Protein 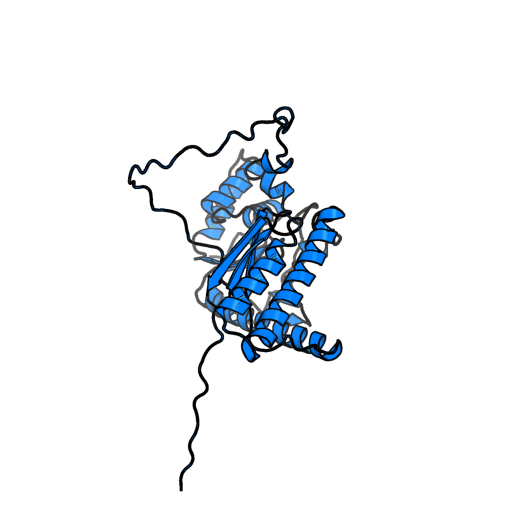AF-A0A933TBS1-F1 (afdb_monomer_lite)

Secondary structure (DSSP, 8-state):
--------------SS--SS----------------PPP----S--S-------GGGS--HHHHHHHH-S--S-------PPPPSSSB-SSEEEETTEEEPSSB-EEEETTEEEETTEEEETTHHHHHS----GGG--HHHHHHHHHHHHHHHHHHHHHHHHTTTS-HHHHHHHHHHHHHH-TTTEEEEEEEETTEEEEEETTT--EEEEE--SSPP----HHHHHHHHHHHHHHHHHHHHHHHHHHHHTTEEEEE-TTS-EEEEEEGGGHHHHHHHHHH-TT--HHHHHHHHHHHTSTT-HHHHHHHHHH--HHHH----

pLDDT: mean 75.57, std 22.18, range [24.84, 97.12]

Radius of gyration: 25.37 Å; chains: 1; bounding box: 80×61×67 Å

Structure (mmCIF, N/CA/C/O backbone):
data_AF-A0A933TBS1-F1
#
_entry.id   AF-A0A933TBS1-F1
#
loop_
_atom_site.group_PDB
_atom_site.id
_atom_site.type_symbol
_atom_site.label_atom_id
_atom_site.label_alt_id
_atom_site.label_comp_id
_atom_site.label_asym_id
_atom_site.label_entity_id
_atom_site.label_seq_id
_atom_site.pdbx_PDB_ins_code
_atom_site.Cartn_x
_atom_site.Cartn_y
_atom_site.Cartn_z
_atom_site.occupancy
_atom_site.B_iso_or_equiv
_atom_site.auth_seq_id
_atom_site.auth_comp_id
_atom_site.auth_asym_id
_atom_site.auth_atom_id
_atom_site.pdbx_PDB_model_num
ATOM 1 N N . MET A 1 1 ? -56.391 -2.970 6.469 1.00 37.19 1 MET A N 1
ATOM 2 C CA . MET A 1 1 ? -55.239 -3.811 6.862 1.00 37.19 1 MET A CA 1
ATOM 3 C C . MET A 1 1 ? -53.979 -2.973 6.705 1.00 37.19 1 MET A C 1
ATOM 5 O O . MET A 1 1 ? -53.707 -2.524 5.603 1.00 37.19 1 MET A O 1
ATOM 9 N N . LYS A 1 2 ? -53.304 -2.641 7.811 1.00 30.23 2 LYS A N 1
ATOM 10 C CA . LYS A 1 2 ? -52.095 -1.802 7.843 1.00 30.23 2 LYS A CA 1
ATOM 11 C C . LYS A 1 2 ? -50.875 -2.716 7.947 1.00 30.23 2 LYS A C 1
ATOM 13 O O . LYS A 1 2 ? -50.805 -3.475 8.906 1.00 30.23 2 LYS A O 1
ATOM 18 N N . ILE A 1 3 ? -49.911 -2.585 7.041 1.00 28.86 3 ILE A N 1
ATOM 19 C CA . ILE A 1 3 ? -48.530 -3.012 7.290 1.00 28.86 3 ILE A CA 1
ATOM 20 C C . ILE A 1 3 ? -47.638 -1.803 7.014 1.00 28.86 3 ILE A C 1
ATOM 22 O O . ILE A 1 3 ? -47.551 -1.310 5.893 1.00 28.86 3 ILE A O 1
ATOM 26 N N . LYS A 1 4 ? -47.050 -1.295 8.099 1.00 29.69 4 LYS A N 1
ATOM 27 C CA . LYS A 1 4 ? -45.944 -0.341 8.110 1.00 29.69 4 LYS A CA 1
ATOM 28 C C . LYS A 1 4 ? -44.677 -1.123 7.762 1.00 29.69 4 LYS A C 1
ATOM 30 O O . LYS A 1 4 ? -44.394 -2.100 8.448 1.00 29.69 4 LYS A O 1
ATOM 35 N N . ILE A 1 5 ? -43.909 -0.680 6.772 1.00 30.80 5 ILE A N 1
ATOM 36 C CA . ILE A 1 5 ? -42.496 -1.056 6.658 1.00 30.80 5 ILE A CA 1
ATOM 37 C C . ILE A 1 5 ? -41.696 0.184 7.030 1.00 30.80 5 ILE A C 1
ATOM 39 O O . ILE A 1 5 ? -41.814 1.241 6.411 1.00 30.80 5 ILE A O 1
ATOM 43 N N . LEU A 1 6 ? -41.003 0.045 8.154 1.00 27.52 6 LEU A N 1
ATOM 44 C CA . LEU A 1 6 ? -40.164 1.043 8.787 1.00 27.52 6 LEU A CA 1
ATOM 45 C C . LEU A 1 6 ? -38.859 1.219 8.001 1.00 27.52 6 LEU A C 1
ATOM 47 O O . LEU A 1 6 ? -38.310 0.261 7.463 1.00 27.52 6 LEU A O 1
ATOM 51 N N . HIS A 1 7 ? -38.382 2.460 8.026 1.00 28.72 7 HIS A N 1
ATOM 52 C CA . HIS A 1 7 ? -37.016 2.904 7.771 1.00 28.72 7 HIS A CA 1
ATOM 53 C C . HIS A 1 7 ? -35.930 1.957 8.305 1.00 28.72 7 HIS A C 1
ATOM 55 O O . HIS A 1 7 ? -35.979 1.582 9.475 1.00 28.72 7 HIS A O 1
ATOM 61 N N . VAL A 1 8 ? -34.891 1.726 7.493 1.00 26.56 8 VAL A N 1
ATOM 62 C CA . VAL A 1 8 ? -33.504 1.564 7.958 1.00 26.56 8 VAL A CA 1
ATOM 63 C C . VAL A 1 8 ? -32.587 2.312 6.979 1.00 26.56 8 VAL A C 1
ATOM 65 O O . VAL A 1 8 ? -32.379 1.882 5.847 1.00 26.56 8 VAL A O 1
ATOM 68 N N . GLU A 1 9 ? -32.103 3.471 7.424 1.00 28.58 9 GLU A N 1
ATOM 69 C CA . GLU A 1 9 ? -31.010 4.272 6.850 1.00 28.58 9 GLU A CA 1
ATOM 70 C C . GLU A 1 9 ? -29.720 3.420 6.865 1.00 28.58 9 GLU A C 1
ATOM 72 O O . GLU A 1 9 ? -29.427 2.759 7.855 1.00 28.58 9 GLU A O 1
ATOM 77 N N . LEU A 1 10 ? -28.993 3.193 5.768 1.00 28.89 10 LEU A N 1
ATOM 78 C CA . LEU A 1 10 ? -28.115 4.098 5.012 1.00 28.89 10 LEU A CA 1
ATOM 79 C C . LEU A 1 10 ? -27.087 4.894 5.843 1.00 28.89 10 LEU A C 1
ATOM 81 O O . LEU A 1 10 ? -26.984 6.100 5.674 1.00 28.89 10 LEU A O 1
ATOM 85 N N . ILE A 1 11 ? -26.268 4.232 6.670 1.00 30.62 11 ILE A N 1
ATOM 86 C CA . ILE A 1 11 ? -24.966 4.774 7.114 1.00 30.62 11 ILE A CA 1
ATOM 87 C C . ILE A 1 11 ? -23.959 3.626 7.268 1.00 30.62 11 ILE A C 1
ATOM 89 O O . ILE A 1 11 ? -23.932 2.983 8.307 1.00 30.62 11 ILE A O 1
ATOM 93 N N . LEU A 1 12 ? -23.121 3.375 6.255 1.00 27.42 12 LEU A N 1
ATOM 94 C CA . LEU A 1 12 ? -21.774 2.796 6.428 1.00 27.42 12 LEU A CA 1
ATOM 95 C C . LEU A 1 12 ? -20.985 2.887 5.109 1.00 27.42 12 LEU A C 1
ATOM 97 O O . LEU A 1 12 ? -20.684 1.903 4.445 1.00 27.42 12 LEU A O 1
ATOM 101 N N . VAL A 1 13 ? -20.678 4.116 4.707 1.00 27.03 13 VAL A N 1
ATOM 102 C CA . VAL A 1 13 ? -19.660 4.427 3.697 1.00 27.03 13 VAL A CA 1
ATOM 103 C C . VAL A 1 13 ? -18.815 5.553 4.290 1.00 27.03 13 VAL A C 1
ATOM 105 O O . VAL A 1 13 ? -19.369 6.448 4.923 1.00 27.03 13 VAL A O 1
ATOM 108 N N . CYS A 1 14 ? -17.495 5.480 4.089 1.00 24.84 14 CYS A N 1
ATOM 109 C CA . CYS A 1 14 ? -16.437 6.396 4.557 1.00 24.84 14 CYS A CA 1
ATOM 110 C C . CYS A 1 14 ? -15.698 5.973 5.840 1.00 24.84 14 CYS A C 1
ATOM 112 O O . CYS A 1 14 ? -15.724 6.663 6.857 1.00 24.84 14 CYS A O 1
ATOM 114 N N . LEU A 1 15 ? -14.931 4.879 5.753 1.00 29.41 15 LEU A N 1
ATOM 115 C CA . LEU A 1 15 ? -13.834 4.593 6.692 1.00 29.41 15 LEU A CA 1
ATOM 116 C C . LEU A 1 15 ? -12.481 4.294 6.021 1.00 29.41 15 LEU A C 1
ATOM 118 O O . LEU A 1 15 ? -11.582 3.774 6.667 1.00 29.41 15 LEU A O 1
ATOM 122 N N . PHE A 1 16 ? -12.285 4.673 4.754 1.00 30.00 16 PHE A N 1
ATOM 123 C CA . PHE A 1 16 ? -11.031 4.369 4.052 1.00 30.00 16 PHE A CA 1
ATOM 124 C C . PHE A 1 16 ? -10.495 5.489 3.152 1.00 30.00 16 PHE A C 1
ATOM 126 O O . PHE A 1 16 ? -9.953 5.202 2.099 1.00 30.00 16 PHE A O 1
ATOM 133 N N . PHE A 1 17 ? -10.583 6.765 3.547 1.00 27.75 17 PHE A N 1
ATOM 134 C CA . PHE A 1 17 ? -9.781 7.824 2.911 1.00 27.75 17 PHE A CA 1
ATOM 135 C C . PHE A 1 17 ? -9.530 9.004 3.859 1.00 27.75 17 PHE A C 1
ATO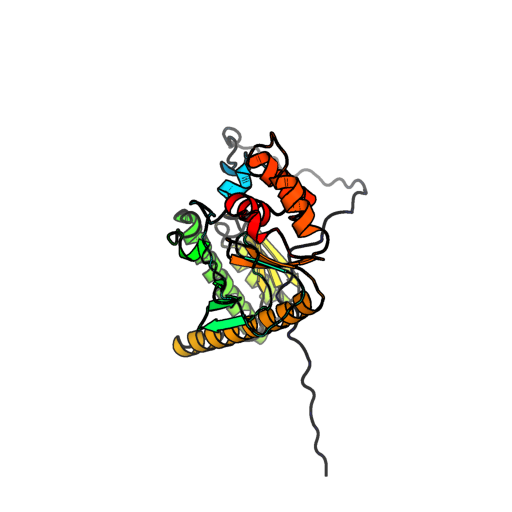M 137 O O . PHE A 1 17 ? -10.330 9.926 3.946 1.00 27.75 17 PHE A O 1
ATOM 144 N N . ALA A 1 18 ? -8.383 9.005 4.534 1.00 26.77 18 ALA A N 1
ATOM 145 C CA . ALA A 1 18 ? -7.785 10.217 5.087 1.00 26.77 18 ALA A CA 1
ATOM 146 C C . ALA A 1 18 ? -6.277 10.136 4.850 1.00 26.77 18 ALA A C 1
ATOM 148 O O . ALA A 1 18 ? -5.534 9.511 5.599 1.00 26.77 18 ALA A O 1
ATOM 149 N N . GLY A 1 19 ? -5.839 10.693 3.725 1.00 28.17 19 GLY A N 1
ATOM 150 C CA . GLY A 1 19 ? -4.434 10.644 3.345 1.00 28.17 19 GLY A CA 1
ATOM 151 C C . GLY A 1 19 ? -4.097 11.367 2.053 1.00 28.17 19 GLY A C 1
ATOM 152 O O . GLY A 1 19 ? -3.152 10.964 1.394 1.00 28.17 19 GLY A O 1
ATOM 153 N N . THR A 1 20 ? -4.857 12.396 1.674 1.00 27.16 20 THR A N 1
ATOM 154 C CA . THR A 1 20 ? -4.425 13.417 0.708 1.00 27.16 20 THR A CA 1
ATOM 155 C C . THR A 1 20 ? -5.390 14.597 0.774 1.00 27.16 20 THR A C 1
ATOM 157 O O . THR A 1 20 ? -6.594 14.385 0.833 1.00 27.16 20 THR A O 1
ATOM 160 N N . VAL A 1 21 ? -4.837 15.809 0.681 1.00 29.47 21 VAL A N 1
ATOM 161 C CA . VAL A 1 21 ? -5.492 17.132 0.654 1.00 29.47 21 VAL A CA 1
ATOM 162 C C . VAL A 1 21 ? -5.693 17.787 2.026 1.00 29.47 21 VAL A C 1
ATOM 164 O O . VAL A 1 21 ? -6.741 17.684 2.645 1.00 29.47 21 VAL A O 1
ATOM 167 N N . CYS A 1 22 ? -4.661 18.512 2.465 1.00 26.56 22 CYS A N 1
ATOM 168 C CA . CYS A 1 22 ? -4.801 19.847 3.059 1.00 26.56 22 CYS A CA 1
ATOM 169 C C . CYS A 1 22 ? -3.421 20.522 3.072 1.00 26.56 22 CYS A C 1
ATOM 171 O O . CYS A 1 22 ? -2.644 20.404 4.018 1.00 26.56 22 CYS A O 1
ATOM 173 N N . ARG A 1 23 ? -3.096 21.199 1.968 1.00 27.36 23 ARG A N 1
ATOM 174 C CA . ARG A 1 23 ? -2.057 22.228 1.903 1.00 27.36 23 ARG A CA 1
ATOM 175 C C . ARG A 1 23 ? -2.715 23.477 1.327 1.00 27.36 23 ARG A C 1
ATOM 177 O O . ARG A 1 23 ? -3.476 23.358 0.378 1.00 27.36 23 ARG A O 1
ATOM 184 N N . GLU A 1 24 ? -2.347 24.609 1.917 1.00 27.86 24 GLU A N 1
ATOM 185 C CA . GLU A 1 24 ? -2.650 25.988 1.510 1.00 27.86 24 GLU A CA 1
ATOM 186 C C . GLU A 1 24 ? -4.023 26.532 1.914 1.00 27.86 24 GLU A C 1
ATOM 188 O O . GLU A 1 24 ? -5.036 26.326 1.261 1.00 27.86 24 GLU A O 1
ATOM 193 N N . ALA A 1 25 ? -4.022 27.294 3.008 1.00 28.09 25 ALA A N 1
ATOM 194 C CA . ALA A 1 25 ? -4.121 28.757 2.978 1.00 28.09 25 ALA A CA 1
ATOM 195 C C . ALA A 1 25 ? -4.781 29.227 4.276 1.00 28.09 25 ALA A C 1
ATOM 197 O O . ALA A 1 25 ? -5.947 28.944 4.493 1.00 28.09 25 ALA A O 1
ATOM 198 N N . PHE A 1 26 ? -4.039 29.927 5.135 1.00 27.69 26 PHE A N 1
ATOM 199 C CA . PHE A 1 26 ? -4.536 31.102 5.862 1.00 27.69 26 PHE A CA 1
ATOM 200 C C . PHE A 1 26 ? -3.340 31.775 6.545 1.00 27.69 26 PHE A C 1
ATOM 202 O O . PHE A 1 26 ? -2.949 31.460 7.666 1.00 27.69 26 PHE A O 1
ATOM 209 N N . ALA A 1 27 ? -2.717 32.680 5.793 1.00 29.33 27 ALA A N 1
ATOM 210 C CA . ALA A 1 27 ? -1.914 33.768 6.321 1.00 29.33 27 ALA A CA 1
ATOM 211 C C . ALA A 1 27 ? -2.766 35.037 6.210 1.00 29.33 27 ALA A C 1
ATOM 213 O O . ALA A 1 27 ? -3.289 35.296 5.130 1.00 29.33 27 ALA A O 1
ATOM 214 N N . GLN A 1 28 ? -2.885 35.755 7.332 1.00 28.33 28 GLN A N 1
ATOM 215 C CA . GLN A 1 28 ? -3.494 37.075 7.612 1.00 28.33 28 GLN A CA 1
ATOM 216 C C . GLN A 1 28 ? -4.309 36.896 8.907 1.00 28.33 28 GLN A C 1
ATOM 218 O O . GLN A 1 28 ? -5.202 36.066 8.953 1.00 28.33 28 GLN A O 1
ATOM 223 N N . GLY A 1 29 ? -4.046 37.536 10.042 1.00 26.86 29 GLY A N 1
ATOM 224 C CA . GLY A 1 29 ? -3.309 38.760 10.320 1.00 26.86 29 GLY A CA 1
ATOM 225 C C . GLY A 1 29 ? -4.239 39.682 11.104 1.00 26.86 29 GLY A C 1
ATOM 226 O O . GLY A 1 29 ? -4.995 40.396 10.473 1.00 26.86 29 GLY A O 1
ATOM 227 N N . THR A 1 30 ? -4.184 39.649 12.441 1.00 30.50 30 THR A N 1
ATOM 228 C CA . THR A 1 30 ? -4.694 40.677 13.385 1.00 30.50 30 THR A CA 1
ATOM 229 C C . THR A 1 30 ? -4.075 40.366 14.757 1.00 30.50 30 THR A C 1
ATOM 231 O O . THR A 1 30 ? -4.342 39.307 15.319 1.00 30.50 30 THR A O 1
ATOM 234 N N . SER A 1 31 ? -3.006 41.050 15.167 1.00 29.06 31 SER A N 1
ATOM 235 C CA . SER A 1 31 ? -2.973 42.302 15.949 1.00 29.06 31 SER A CA 1
ATOM 236 C C . SER A 1 31 ? -3.518 42.190 17.383 1.00 29.06 31 SER A C 1
ATOM 238 O O . SER A 1 31 ? -4.721 42.064 17.598 1.00 29.06 31 SER A O 1
ATOM 240 N N . ASP A 1 32 ? -2.581 42.322 18.323 1.00 32.88 32 ASP A N 1
ATOM 241 C CA . ASP A 1 32 ? -2.659 43.004 19.617 1.00 32.88 32 ASP A CA 1
ATOM 242 C C . ASP A 1 32 ? -3.851 42.757 20.543 1.00 32.88 32 ASP A C 1
ATOM 244 O O . ASP A 1 32 ? -4.875 43.424 20.437 1.00 32.88 32 ASP A O 1
ATOM 248 N N . LYS A 1 33 ? -3.605 41.981 21.612 1.00 35.78 33 LYS A N 1
ATOM 249 C CA . LYS A 1 33 ? -4.025 42.354 22.974 1.00 35.78 33 LYS A CA 1
ATOM 250 C C . LYS A 1 33 ? -2.973 41.945 24.010 1.00 35.78 33 LYS A C 1
ATOM 252 O O . LYS A 1 33 ? -2.622 40.778 24.144 1.00 35.78 33 LYS A O 1
ATOM 257 N N . LYS A 1 34 ? -2.497 42.957 24.743 1.00 36.56 34 LYS A N 1
ATOM 258 C CA . LYS A 1 34 ? -1.747 42.866 26.002 1.00 36.56 34 LYS A CA 1
ATOM 259 C C . LYS A 1 34 ? -2.542 42.061 27.036 1.00 36.56 34 LYS A C 1
ATOM 261 O O . LYS A 1 34 ? -3.690 42.405 27.299 1.00 36.56 34 LYS A O 1
ATOM 266 N N . SER A 1 35 ? -1.893 41.113 27.705 1.00 35.31 35 SER A N 1
ATOM 267 C CA . SER A 1 35 ? -2.264 40.712 29.065 1.00 35.31 35 SER A CA 1
ATOM 268 C C . SER A 1 35 ? -1.019 40.281 29.842 1.00 35.31 35 SER A C 1
ATOM 270 O O . SER A 1 35 ? -0.423 39.246 29.566 1.00 35.31 35 SER A O 1
ATOM 272 N N . GLU A 1 36 ? -0.615 41.191 30.722 1.00 32.62 36 GLU A N 1
ATOM 273 C CA . GLU A 1 36 ? -0.127 41.031 32.095 1.00 32.62 36 GLU A CA 1
ATOM 274 C C . GLU A 1 36 ? 0.764 39.843 32.496 1.00 32.62 36 GLU A C 1
ATOM 276 O O . GLU A 1 36 ? 0.485 38.665 32.290 1.00 32.62 36 GLU A O 1
ATOM 281 N N . ALA A 1 37 ? 1.856 40.237 33.153 1.00 33.78 37 ALA A N 1
ATOM 282 C CA . ALA A 1 37 ? 2.934 39.425 33.675 1.00 33.78 37 ALA A CA 1
ATOM 283 C C . ALA A 1 37 ? 2.474 38.474 34.792 1.00 33.78 37 ALA A C 1
ATOM 285 O O . ALA A 1 37 ? 2.044 38.908 35.859 1.00 33.78 37 ALA A O 1
ATOM 286 N N . GLY A 1 38 ? 2.653 37.174 34.555 1.00 33.06 38 GLY A N 1
ATOM 287 C CA . GLY A 1 38 ? 2.751 36.152 35.596 1.00 33.06 38 GLY A CA 1
ATOM 288 C C . GLY A 1 38 ? 4.219 35.895 35.973 1.00 33.06 38 GLY A C 1
ATOM 289 O O . GLY A 1 38 ? 5.108 36.146 35.155 1.00 33.06 38 GLY A O 1
ATOM 290 N N . PRO A 1 39 ? 4.493 35.430 37.204 1.00 34.59 39 PRO A N 1
ATOM 291 C CA . PRO A 1 39 ? 5.835 35.389 37.768 1.00 34.59 39 PRO A CA 1
ATOM 292 C C . PRO A 1 39 ? 6.761 34.398 37.054 1.00 34.59 39 PRO A C 1
ATOM 294 O O . PRO A 1 39 ? 6.393 33.278 36.700 1.00 34.59 39 PRO A O 1
ATOM 297 N N . ASP A 1 40 ? 7.992 34.869 36.883 1.00 36.34 40 ASP A N 1
ATOM 298 C CA . ASP A 1 40 ? 9.135 34.231 36.247 1.00 36.34 40 ASP A CA 1
ATOM 299 C C . ASP A 1 40 ? 9.586 32.986 37.031 1.00 36.34 40 ASP A C 1
ATOM 301 O O . ASP A 1 40 ? 10.343 33.070 37.996 1.00 36.34 40 ASP A O 1
ATOM 305 N N . VAL A 1 41 ? 9.129 31.802 36.611 1.00 41.53 41 VAL A N 1
ATOM 306 C CA . VAL A 1 41 ? 9.711 30.515 37.030 1.00 41.53 41 VAL A CA 1
ATOM 307 C C . VAL A 1 41 ? 10.824 30.147 36.044 1.00 41.53 41 VAL A C 1
ATOM 309 O O . VAL A 1 41 ? 10.758 29.157 35.319 1.00 41.53 41 VAL A O 1
ATOM 312 N N . ARG A 1 42 ? 11.874 30.973 35.990 1.00 39.25 42 ARG A N 1
ATOM 313 C CA . ARG A 1 42 ? 13.171 30.610 35.398 1.00 39.25 42 ARG A CA 1
ATOM 314 C C . ARG A 1 42 ? 14.142 30.237 36.506 1.00 39.25 42 ARG A C 1
ATOM 316 O O . ARG A 1 42 ? 15.091 30.949 36.812 1.00 39.25 42 ARG A O 1
ATOM 323 N N . GLY A 1 43 ? 13.898 29.070 37.088 1.00 33.91 43 GLY A N 1
ATOM 324 C CA . GLY A 1 43 ? 14.826 28.390 37.980 1.00 33.91 43 GLY A CA 1
ATOM 325 C C . GLY A 1 43 ? 15.300 27.090 37.346 1.00 33.91 43 GLY A C 1
ATOM 326 O O . GLY A 1 43 ? 14.613 26.086 37.432 1.00 33.91 43 GLY A O 1
ATOM 327 N N . GLN A 1 44 ? 16.474 27.141 36.713 1.00 36.75 44 GLN A N 1
ATOM 328 C CA . GLN A 1 44 ? 17.416 26.021 36.585 1.00 36.75 44 GLN A CA 1
ATOM 329 C C . GLN A 1 44 ? 16.887 24.710 35.967 1.00 36.75 44 GLN A C 1
ATOM 331 O O . GLN A 1 44 ? 16.536 23.781 36.675 1.00 36.75 44 GLN A O 1
ATOM 336 N N . ASN A 1 45 ? 16.939 24.612 34.633 1.00 37.62 45 ASN A N 1
ATOM 337 C CA . ASN A 1 45 ? 17.269 23.376 33.888 1.00 37.62 45 ASN A CA 1
ATOM 338 C C . ASN A 1 45 ? 17.628 23.710 32.425 1.00 37.62 45 ASN A C 1
ATOM 340 O O . ASN A 1 45 ? 17.196 23.077 31.467 1.00 37.62 45 ASN A O 1
ATOM 344 N N . GLY A 1 46 ? 18.388 24.792 32.241 1.00 38.03 46 GLY A N 1
ATOM 345 C CA . GLY A 1 46 ? 18.666 25.398 30.940 1.00 38.03 46 GLY A CA 1
ATOM 346 C C . GLY A 1 46 ? 20.098 25.202 30.463 1.00 38.03 46 GLY A C 1
ATOM 347 O O . GLY A 1 46 ? 20.698 26.176 30.028 1.00 38.03 46 GLY A O 1
ATOM 348 N N . LYS A 1 47 ? 20.667 23.998 30.571 1.00 38.97 47 LYS A N 1
ATOM 349 C CA . LYS A 1 47 ? 21.906 23.606 29.878 1.00 38.97 47 LYS A CA 1
ATOM 350 C C . LYS A 1 47 ? 21.883 22.088 29.690 1.00 38.97 47 LYS A C 1
ATOM 352 O O . LYS A 1 47 ? 21.865 21.361 30.668 1.00 38.97 47 LYS A O 1
ATOM 357 N N . GLU A 1 48 ? 21.883 21.665 28.424 1.00 38.41 48 GLU A N 1
ATOM 358 C CA . GLU A 1 48 ? 21.872 20.275 27.924 1.00 38.41 48 GLU A CA 1
ATOM 359 C C . GLU A 1 48 ? 20.521 19.626 27.569 1.00 38.41 48 GLU A C 1
ATOM 361 O O . GLU A 1 48 ? 20.363 18.417 27.657 1.00 38.41 48 GLU A O 1
ATOM 366 N N . ALA A 1 49 ? 19.595 20.373 26.962 1.00 41.06 49 ALA A N 1
ATOM 367 C CA . ALA A 1 49 ? 18.753 19.780 25.913 1.00 41.06 49 ALA A CA 1
ATOM 368 C C . ALA A 1 49 ? 19.524 19.834 24.579 1.00 41.06 49 ALA A C 1
ATOM 370 O O . ALA A 1 49 ? 19.168 20.572 23.661 1.00 41.06 49 ALA A O 1
ATOM 371 N N . LYS A 1 50 ? 20.662 19.127 24.500 1.00 43.66 50 LYS A N 1
ATOM 372 C CA . LYS A 1 50 ? 21.399 18.936 23.244 1.00 43.66 50 LYS A CA 1
ATOM 373 C C . LYS A 1 50 ? 20.543 18.056 22.339 1.00 43.66 50 LYS A C 1
ATOM 375 O O . LYS A 1 50 ? 20.584 16.841 22.445 1.00 43.66 50 LYS A O 1
ATOM 380 N N . ASP A 1 51 ? 19.752 18.705 21.492 1.00 50.81 51 ASP A N 1
ATOM 381 C CA . ASP A 1 51 ? 19.309 18.197 20.195 1.00 50.81 51 ASP A CA 1
ATOM 382 C C . ASP A 1 51 ? 18.850 16.724 20.230 1.00 50.81 51 ASP A C 1
ATOM 384 O O . ASP A 1 51 ? 19.416 15.857 19.565 1.00 50.81 51 ASP A O 1
ATOM 388 N N . ALA A 1 52 ? 17.810 16.448 21.030 1.00 47.88 52 ALA A N 1
ATOM 389 C CA . ALA A 1 52 ? 17.171 15.135 21.188 1.00 47.88 52 ALA A CA 1
ATOM 390 C C . ALA A 1 52 ? 16.381 14.691 19.939 1.00 47.88 52 ALA A C 1
ATOM 392 O O . ALA A 1 52 ? 15.407 13.947 20.039 1.00 47.88 52 ALA A O 1
ATOM 393 N N . ARG A 1 53 ? 16.772 15.183 18.761 1.00 48.53 53 ARG A N 1
ATOM 394 C CA . ARG A 1 53 ? 16.198 14.754 17.496 1.00 48.53 53 ARG A CA 1
ATOM 395 C C . ARG A 1 53 ? 16.684 13.355 17.185 1.00 48.53 53 ARG A C 1
ATOM 397 O O . ARG A 1 53 ? 17.888 13.081 17.222 1.00 48.53 53 ARG A O 1
ATOM 404 N N . LEU A 1 54 ? 15.744 12.473 16.884 1.00 53.66 54 LEU A N 1
ATOM 405 C CA . LEU A 1 54 ? 16.048 11.086 16.565 1.00 53.66 54 LEU A CA 1
ATOM 406 C C . LEU A 1 54 ? 16.917 11.050 15.292 1.00 53.66 54 LEU A C 1
ATOM 408 O O . LEU A 1 54 ? 16.773 11.926 14.437 1.00 53.66 54 LEU A O 1
ATOM 412 N N . PRO A 1 55 ? 17.839 10.083 15.123 1.00 56.09 55 PRO A N 1
ATOM 413 C CA . PRO A 1 55 ? 18.794 10.090 14.008 1.00 56.09 55 PRO A CA 1
ATOM 414 C C . PRO A 1 55 ? 18.158 10.262 12.615 1.00 56.09 55 PRO A C 1
ATOM 416 O O . PRO A 1 55 ? 18.738 10.909 11.748 1.00 56.09 55 PRO A O 1
ATOM 419 N N . TRP A 1 56 ? 16.935 9.759 12.413 1.00 51.78 56 TRP A N 1
ATOM 420 C CA . TRP A 1 56 ? 16.186 9.881 11.154 1.00 51.78 56 TRP A CA 1
ATOM 421 C C . TRP A 1 56 ? 15.525 11.251 10.926 1.00 51.78 56 TRP A C 1
ATOM 423 O O . TRP A 1 56 ? 15.064 11.529 9.822 1.00 51.78 56 TRP A O 1
ATOM 433 N N . GLU A 1 57 ? 15.458 12.116 11.938 1.00 54.03 57 GLU A N 1
ATOM 434 C CA . GLU A 1 57 ? 14.950 13.492 11.815 1.00 54.03 57 GLU A CA 1
ATOM 435 C C . GLU A 1 57 ? 16.003 14.453 11.246 1.00 54.03 57 GLU A C 1
ATOM 437 O O . GLU A 1 57 ? 15.678 15.581 10.876 1.00 54.03 57 GLU A O 1
ATOM 442 N N . LYS A 1 58 ? 17.267 14.014 11.176 1.00 67.12 58 LYS A N 1
ATOM 443 C CA . LYS A 1 58 ? 18.376 14.762 10.561 1.00 67.12 58 LYS A CA 1
ATOM 444 C C . LYS A 1 58 ? 18.552 14.432 9.077 1.00 67.12 58 LYS A C 1
ATOM 446 O O . LYS A 1 58 ? 19.116 15.229 8.335 1.00 67.12 58 LYS A O 1
ATOM 451 N N . GLU A 1 59 ? 18.052 13.277 8.647 1.00 74.75 59 GLU A N 1
ATOM 452 C CA . GLU A 1 59 ? 18.059 12.850 7.250 1.00 74.75 59 GLU A CA 1
ATOM 453 C C . GLU A 1 59 ? 16.840 13.405 6.505 1.00 74.75 59 GLU A C 1
ATOM 455 O O . GLU A 1 59 ? 15.769 13.585 7.081 1.00 74.75 59 GLU A O 1
ATOM 460 N N . THR A 1 60 ? 16.977 13.638 5.198 1.00 76.69 60 THR A N 1
ATOM 461 C CA . THR A 1 60 ? 15.868 14.074 4.334 1.00 76.69 60 THR A CA 1
ATOM 462 C C . THR A 1 60 ? 15.772 13.212 3.077 1.00 76.69 60 THR A C 1
ATOM 464 O O . THR A 1 60 ? 16.710 12.506 2.698 1.00 76.69 60 THR A O 1
ATOM 467 N N . GLY A 1 61 ? 14.603 13.237 2.435 1.00 84.44 61 GLY A N 1
ATOM 468 C CA . GLY A 1 61 ? 14.382 12.586 1.146 1.00 84.44 61 GLY A CA 1
ATOM 469 C C . GLY A 1 61 ? 14.530 11.062 1.190 1.00 84.44 61 GLY A C 1
ATOM 470 O O . GLY A 1 61 ? 13.998 10.404 2.086 1.00 84.44 61 GLY A O 1
ATOM 471 N N . LEU A 1 62 ? 15.232 10.498 0.202 1.00 86.25 62 LEU A N 1
ATOM 472 C CA . LEU A 1 62 ? 15.376 9.052 0.040 1.00 86.25 62 LEU A CA 1
ATOM 473 C C . LEU A 1 62 ? 16.004 8.378 1.266 1.00 86.25 62 LEU A C 1
ATOM 475 O O . LEU A 1 62 ? 15.535 7.325 1.684 1.00 86.25 62 LEU A O 1
ATOM 479 N N . LYS A 1 63 ? 17.024 8.985 1.885 1.00 83.75 63 LYS A N 1
ATOM 480 C CA . LYS A 1 63 ? 17.694 8.406 3.063 1.00 83.75 63 LYS A CA 1
ATOM 481 C C . LYS A 1 63 ? 16.746 8.275 4.249 1.00 83.75 63 LYS A C 1
ATOM 483 O O . LYS A 1 63 ? 16.653 7.203 4.843 1.00 83.75 63 LYS A O 1
ATOM 488 N N . GLN A 1 64 ? 15.988 9.332 4.534 1.00 81.44 64 GLN A N 1
ATOM 489 C CA . GLN A 1 64 ? 14.960 9.306 5.571 1.00 81.44 64 GLN A CA 1
ATOM 490 C C . GLN A 1 64 ? 13.904 8.236 5.274 1.00 81.44 64 GLN A C 1
ATOM 492 O O . GLN A 1 64 ? 13.555 7.446 6.149 1.00 81.44 64 GLN A O 1
ATOM 497 N N . HIS A 1 65 ? 13.448 8.145 4.021 1.00 81.31 65 HIS A N 1
ATOM 498 C CA . HIS A 1 65 ? 12.500 7.111 3.617 1.00 81.31 65 HIS A CA 1
ATOM 499 C C . HIS A 1 65 ? 13.064 5.691 3.816 1.00 81.31 65 HIS A C 1
ATOM 501 O O . HIS A 1 65 ? 12.377 4.827 4.362 1.00 81.31 65 HIS A O 1
ATOM 507 N N . MET A 1 66 ? 14.328 5.453 3.451 1.00 82.19 66 MET A N 1
ATOM 508 C CA . MET A 1 66 ? 15.017 4.169 3.642 1.00 82.19 66 MET A CA 1
ATOM 509 C C . MET A 1 66 ? 15.200 3.792 5.127 1.00 82.19 66 MET A C 1
ATOM 511 O O . MET A 1 66 ? 15.247 2.610 5.475 1.00 82.19 66 MET A O 1
ATOM 515 N N . MET A 1 67 ? 15.236 4.769 6.035 1.00 74.62 67 MET A N 1
ATOM 516 C CA . MET A 1 67 ? 15.221 4.498 7.477 1.00 74.62 67 MET A CA 1
ATOM 517 C C . MET A 1 67 ? 13.832 4.079 7.977 1.00 74.62 67 MET A C 1
ATOM 519 O O . MET A 1 67 ? 13.735 3.187 8.822 1.00 74.62 67 MET A O 1
ATOM 523 N N . LEU A 1 68 ? 12.767 4.663 7.421 1.00 74.19 68 LEU A N 1
ATOM 524 C CA . LEU A 1 68 ? 11.381 4.454 7.860 1.00 74.19 68 LEU A CA 1
ATOM 525 C C . LEU A 1 68 ? 10.677 3.254 7.199 1.00 74.19 68 LEU A C 1
ATOM 527 O O . LEU A 1 68 ? 9.715 2.727 7.753 1.00 74.19 68 LEU A O 1
ATOM 531 N N . THR A 1 69 ? 11.149 2.792 6.037 1.00 78.75 69 THR A N 1
ATOM 532 C CA . THR A 1 69 ? 10.612 1.600 5.348 1.00 78.75 69 THR A CA 1
ATOM 533 C C . THR A 1 69 ? 10.673 0.346 6.224 1.00 78.75 69 THR A C 1
ATOM 535 O O . THR A 1 69 ? 11.666 0.107 6.924 1.00 78.75 69 THR A O 1
ATOM 538 N N . ARG A 1 70 ? 9.634 -0.496 6.114 1.00 75.62 70 ARG A N 1
ATOM 539 C CA . ARG A 1 70 ? 9.558 -1.817 6.764 1.00 75.62 70 ARG A CA 1
ATOM 540 C C . ARG A 1 70 ? 10.433 -2.879 6.097 1.00 75.62 70 ARG A C 1
ATOM 542 O O . ARG A 1 70 ? 10.717 -3.897 6.709 1.00 75.62 70 ARG A O 1
ATOM 549 N N . ILE A 1 71 ? 10.858 -2.637 4.861 1.00 81.38 71 ILE A N 1
ATOM 550 C CA . ILE A 1 71 ? 11.745 -3.522 4.100 1.00 81.38 71 ILE A CA 1
ATOM 551 C C . ILE A 1 71 ? 13.175 -3.065 4.361 1.00 81.38 71 ILE A C 1
ATOM 553 O O . ILE A 1 71 ? 13.506 -1.921 4.025 1.00 81.38 71 ILE A O 1
ATOM 557 N N . LYS A 1 72 ? 13.984 -3.925 4.989 1.00 78.81 72 LYS A N 1
ATOM 558 C CA . LYS A 1 72 ? 15.407 -3.668 5.268 1.00 78.81 72 LYS A CA 1
ATOM 559 C C . LYS A 1 72 ? 16.315 -4.428 4.309 1.00 78.81 72 LYS A C 1
ATOM 561 O O . LYS A 1 72 ? 17.404 -3.945 4.008 1.00 78.81 72 LYS A O 1
ATOM 566 N N . GLY A 1 73 ? 15.860 -5.583 3.827 1.00 78.69 73 GLY A N 1
ATOM 567 C CA . GLY A 1 73 ? 16.496 -6.327 2.755 1.00 78.69 73 GLY A CA 1
ATOM 568 C C . GLY A 1 73 ? 16.272 -5.707 1.377 1.00 78.69 73 GLY A C 1
ATOM 569 O O . GLY A 1 73 ? 15.848 -4.560 1.214 1.00 78.69 73 GLY A O 1
ATOM 570 N N . SER A 1 74 ? 16.575 -6.497 0.352 1.00 86.19 74 SER A N 1
ATOM 571 C CA . SER A 1 74 ? 16.298 -6.112 -1.029 1.00 86.19 74 SER A CA 1
ATOM 572 C C . SER A 1 74 ? 14.788 -6.016 -1.269 1.00 86.19 74 SER A C 1
ATOM 574 O O . SER A 1 74 ? 14.023 -6.819 -0.740 1.00 86.19 74 SER A O 1
ATOM 576 N N . ARG A 1 75 ? 14.349 -5.077 -2.112 1.00 90.38 75 ARG A N 1
ATOM 577 C CA . ARG A 1 75 ? 12.983 -5.071 -2.674 1.00 90.38 75 ARG A CA 1
ATOM 578 C C . ARG A 1 75 ? 12.865 -5.927 -3.924 1.00 90.38 75 ARG A C 1
ATOM 580 O O . ARG A 1 75 ? 11.754 -6.174 -4.382 1.00 90.38 75 ARG A O 1
ATOM 587 N N . LYS A 1 76 ? 14.002 -6.391 -4.449 1.00 93.12 76 LYS A N 1
ATOM 588 C CA . LYS A 1 76 ? 14.030 -7.253 -5.617 1.00 93.12 76 LYS A CA 1
ATOM 589 C C . LYS A 1 76 ? 13.274 -8.540 -5.320 1.00 93.12 76 LYS A C 1
ATOM 591 O O . LYS A 1 76 ? 13.553 -9.218 -4.320 1.00 93.12 76 LYS A O 1
ATOM 596 N N . ILE A 1 77 ? 12.327 -8.861 -6.175 1.00 92.38 77 ILE A N 1
ATOM 597 C CA . ILE A 1 77 ? 11.527 -10.068 -6.153 1.00 92.38 77 ILE A CA 1
ATOM 598 C C . ILE A 1 77 ? 11.437 -10.584 -7.583 1.00 92.38 77 ILE A C 1
ATOM 600 O O . ILE A 1 77 ? 11.623 -9.835 -8.530 1.00 92.38 77 ILE A O 1
ATOM 604 N N . ASP A 1 78 ? 11.251 -11.884 -7.727 1.00 92.94 78 ASP A N 1
ATOM 605 C CA . ASP A 1 78 ? 10.954 -12.479 -9.018 1.00 92.94 78 ASP A CA 1
ATOM 606 C C . ASP A 1 78 ? 9.498 -12.930 -8.981 1.00 92.94 78 ASP A C 1
ATOM 608 O O . ASP A 1 78 ? 9.061 -13.536 -7.993 1.00 92.94 78 ASP A O 1
ATOM 612 N N . ILE A 1 79 ? 8.735 -12.582 -10.013 1.00 94.38 79 ILE A N 1
ATOM 613 C CA . ILE A 1 79 ? 7.345 -13.000 -10.152 1.00 94.38 79 ILE A CA 1
ATOM 614 C C . ILE A 1 79 ? 7.131 -13.620 -11.526 1.00 94.38 79 ILE A C 1
ATOM 616 O O . ILE A 1 79 ? 7.682 -13.189 -12.535 1.00 94.38 79 ILE A O 1
ATOM 620 N N . HIS A 1 80 ? 6.261 -14.621 -11.577 1.00 94.62 80 HIS A N 1
ATOM 621 C CA . HIS A 1 80 ? 5.917 -15.303 -12.819 1.00 94.62 80 HIS A CA 1
ATOM 622 C C . HIS A 1 80 ? 4.398 -15.316 -12.987 1.00 94.62 80 HIS A C 1
ATOM 624 O O . HIS A 1 80 ? 3.743 -16.287 -12.599 1.00 94.62 80 HIS A O 1
ATOM 630 N N . PRO A 1 81 ? 3.806 -14.230 -13.520 1.00 95.12 81 PRO A N 1
ATOM 631 C CA . PRO A 1 81 ? 2.375 -14.183 -13.751 1.00 95.12 81 PRO A CA 1
ATOM 632 C C . PRO A 1 81 ? 1.931 -15.270 -14.729 1.00 95.12 81 PRO A C 1
ATOM 634 O O . PRO A 1 81 ? 2.471 -15.425 -15.825 1.00 95.12 81 PRO A O 1
ATOM 637 N N . VAL A 1 82 ? 0.897 -16.006 -14.344 1.00 95.56 82 VAL A N 1
ATOM 638 C CA . VAL A 1 82 ? 0.245 -17.009 -15.179 1.00 95.56 82 VAL A CA 1
ATOM 639 C C . VAL A 1 82 ? -0.573 -16.296 -16.249 1.00 95.56 82 VAL A C 1
ATOM 641 O O . VAL A 1 82 ? -1.482 -15.525 -15.933 1.00 95.56 82 VAL A O 1
ATOM 644 N N . LYS A 1 83 ? -0.293 -16.586 -17.522 1.00 93.44 83 LYS A N 1
ATOM 645 C CA . LYS A 1 83 ? -1.093 -16.080 -18.645 1.00 93.44 83 LYS A CA 1
ATOM 646 C C . LYS A 1 83 ? -2.528 -16.592 -18.537 1.00 93.44 83 LYS A C 1
ATOM 648 O O . LYS A 1 83 ? -2.753 -17.799 -18.506 1.00 93.44 83 LYS A O 1
ATOM 653 N N . GLN A 1 84 ? -3.482 -15.670 -18.488 1.00 95.06 84 GLN A N 1
ATOM 654 C CA . GLN A 1 84 ? -4.902 -15.996 -18.402 1.00 95.06 84 GLN A CA 1
ATOM 655 C C . GLN A 1 84 ? -5.533 -16.026 -19.793 1.00 95.06 84 GLN A C 1
ATOM 657 O O . GLN A 1 84 ? -5.168 -15.234 -20.659 1.00 95.06 84 GLN A O 1
ATOM 662 N N . ALA A 1 85 ? -6.496 -16.925 -19.996 1.00 93.75 85 ALA A N 1
ATOM 663 C CA . ALA A 1 85 ? -7.315 -16.941 -21.208 1.00 93.75 85 ALA A CA 1
ATOM 664 C C . ALA A 1 85 ? -8.427 -15.876 -21.162 1.00 93.75 85 ALA A C 1
ATOM 666 O O . ALA A 1 85 ? -8.785 -15.305 -22.186 1.00 93.75 85 ALA A O 1
ATOM 667 N N . GLU A 1 86 ? -8.942 -15.589 -19.965 1.00 93.88 86 GLU A N 1
ATOM 668 C CA . GLU A 1 86 ? -10.071 -14.692 -19.722 1.00 93.88 86 GLU A CA 1
ATOM 669 C C . GLU A 1 86 ? -9.765 -13.748 -18.553 1.00 93.88 86 GLU A C 1
ATOM 671 O O . GLU A 1 86 ? -8.972 -14.071 -17.665 1.00 93.88 86 GLU A O 1
ATOM 676 N N . GLY A 1 87 ? -10.405 -12.579 -18.536 1.00 94.00 87 GLY A N 1
ATOM 677 C CA . GLY A 1 87 ? -10.226 -11.575 -17.489 1.00 94.00 87 GLY A CA 1
ATOM 678 C C . GLY A 1 87 ? -10.393 -10.153 -18.013 1.00 94.00 87 GLY A C 1
ATOM 679 O O . GLY A 1 87 ? -10.884 -9.937 -19.119 1.00 94.00 87 GLY A O 1
ATOM 680 N N . ILE A 1 88 ? -9.965 -9.170 -17.221 1.00 93.69 88 ILE A N 1
ATOM 681 C CA . ILE A 1 88 ? -9.971 -7.766 -17.653 1.00 93.69 88 ILE A CA 1
ATOM 682 C C . ILE A 1 88 ? -8.808 -7.534 -18.610 1.00 93.69 88 ILE A C 1
ATOM 684 O O . ILE A 1 88 ? -7.659 -7.759 -18.242 1.00 93.69 88 ILE A O 1
ATOM 688 N N . THR A 1 89 ? -9.090 -7.069 -19.820 1.00 93.62 89 THR A N 1
ATOM 689 C CA . THR A 1 89 ? -8.071 -6.841 -20.856 1.00 93.62 89 THR A CA 1
ATOM 690 C C . THR A 1 89 ? -7.523 -5.416 -20.880 1.00 93.62 89 THR A C 1
ATOM 692 O O . THR A 1 89 ? -6.563 -5.143 -21.592 1.00 93.62 89 THR A O 1
ATOM 695 N N . THR A 1 90 ? -8.128 -4.511 -20.114 1.00 90.50 90 THR A N 1
ATOM 696 C CA . THR A 1 90 ? -7.832 -3.078 -20.102 1.00 90.50 90 THR A CA 1
ATOM 697 C C . THR A 1 90 ? -7.081 -2.648 -18.842 1.00 90.50 90 THR A C 1
ATOM 699 O O . THR A 1 90 ? -7.164 -3.291 -17.793 1.00 90.50 90 THR A O 1
ATOM 702 N N . GLY A 1 91 ? -6.394 -1.507 -18.940 1.00 89.38 91 GLY A N 1
ATOM 703 C CA . GLY A 1 91 ? -5.633 -0.914 -17.840 1.00 89.38 91 GLY A CA 1
ATOM 704 C C . GLY A 1 91 ? -4.269 -1.567 -17.635 1.00 89.38 91 GLY A C 1
ATOM 705 O O . GLY A 1 91 ? -3.791 -2.315 -18.484 1.00 89.38 91 GLY A O 1
ATOM 706 N N . LEU A 1 92 ? -3.639 -1.257 -16.501 1.00 89.94 92 LEU A N 1
ATOM 707 C CA . LEU A 1 92 ? -2.335 -1.798 -16.119 1.00 89.94 92 LEU A CA 1
ATOM 708 C C . LEU A 1 92 ? -2.367 -2.288 -14.678 1.00 89.94 92 LEU A C 1
ATOM 710 O O . LEU A 1 92 ? -2.807 -1.559 -13.790 1.00 89.94 92 LEU A O 1
ATOM 714 N N . VAL A 1 93 ? -1.819 -3.473 -14.427 1.00 93.12 93 VAL A N 1
ATOM 715 C CA . VAL A 1 93 ? -1.481 -3.913 -13.072 1.00 93.12 93 VAL A CA 1
ATOM 716 C C . VAL A 1 93 ? 0.032 -3.932 -12.906 1.00 93.12 93 VAL A C 1
ATOM 718 O O . VAL A 1 93 ? 0.732 -4.609 -13.656 1.00 93.12 93 VAL A O 1
ATOM 721 N N . ILE A 1 94 ? 0.522 -3.223 -11.889 1.00 93.50 94 ILE A N 1
ATOM 722 C CA . ILE A 1 94 ? 1.917 -3.287 -11.448 1.00 93.50 94 ILE A CA 1
ATOM 723 C C . ILE A 1 94 ? 1.961 -3.970 -10.085 1.00 93.50 94 ILE A C 1
ATOM 725 O O . ILE A 1 94 ? 1.263 -3.548 -9.161 1.00 93.50 94 ILE A O 1
ATOM 729 N N . ALA A 1 95 ? 2.803 -4.986 -9.930 1.00 95.00 95 ALA A N 1
ATOM 730 C CA . ALA A 1 95 ? 3.060 -5.624 -8.644 1.00 95.00 95 ALA A CA 1
ATOM 731 C C . ALA A 1 95 ? 4.555 -5.604 -8.345 1.00 95.00 95 ALA A C 1
ATOM 733 O O . ALA A 1 95 ? 5.348 -6.157 -9.097 1.00 95.00 95 ALA A O 1
ATOM 734 N N . TYR A 1 96 ? 4.943 -4.946 -7.252 1.00 93.94 96 TYR A N 1
ATOM 735 C CA . TYR A 1 96 ? 6.336 -4.866 -6.798 1.00 93.94 96 TYR A CA 1
ATOM 736 C C . TYR A 1 96 ? 7.299 -4.298 -7.855 1.00 93.94 96 TYR A C 1
ATOM 738 O O . TYR A 1 96 ? 8.468 -4.645 -7.873 1.00 93.94 96 TYR A O 1
ATOM 746 N N . GLY A 1 97 ? 6.813 -3.422 -8.740 1.00 92.94 97 GLY A N 1
ATOM 747 C CA . GLY A 1 97 ? 7.601 -2.854 -9.842 1.00 92.94 97 GLY A CA 1
ATOM 748 C C . GLY A 1 97 ? 7.573 -3.659 -11.146 1.00 92.94 97 GLY A C 1
ATOM 749 O O . GLY A 1 97 ? 8.028 -3.146 -12.165 1.00 92.94 97 GLY A O 1
ATOM 750 N N . HIS A 1 98 ? 6.976 -4.851 -11.144 1.00 95.06 98 HIS A N 1
ATOM 751 C CA . HIS A 1 98 ? 6.753 -5.653 -12.345 1.00 95.06 98 HIS A CA 1
ATOM 752 C C . HIS A 1 98 ? 5.435 -5.314 -13.020 1.00 95.06 98 HIS A C 1
ATOM 754 O O . HIS A 1 98 ? 4.433 -5.052 -12.344 1.00 95.06 98 HIS A O 1
ATOM 760 N N . VAL A 1 99 ? 5.403 -5.404 -14.347 1.00 93.50 99 VAL A N 1
ATOM 761 C CA . VAL A 1 99 ? 4.161 -5.283 -15.118 1.00 93.50 99 VAL A CA 1
ATOM 762 C C . VAL A 1 99 ? 3.505 -6.654 -15.248 1.00 93.50 99 VAL A C 1
ATOM 764 O O . VAL A 1 99 ? 4.045 -7.574 -15.859 1.00 93.50 99 VAL A O 1
ATOM 767 N N . ILE A 1 100 ? 2.283 -6.783 -14.731 1.00 94.19 100 ILE A N 1
ATOM 768 C CA . ILE A 1 100 ? 1.442 -7.946 -15.007 1.00 94.19 100 ILE A CA 1
ATOM 769 C C . ILE A 1 100 ? 0.715 -7.681 -16.326 1.00 94.19 100 ILE A C 1
ATOM 771 O O . ILE A 1 100 ? 0.016 -6.677 -16.487 1.00 94.19 100 ILE A O 1
ATOM 775 N N . SER A 1 101 ? 0.884 -8.587 -17.287 1.00 92.25 101 SER A N 1
ATOM 776 C CA . SER A 1 101 ? 0.195 -8.498 -18.576 1.00 92.25 101 SER A CA 1
ATOM 777 C C . SER A 1 101 ? -1.276 -8.928 -18.453 1.00 92.25 101 SER A C 1
ATOM 779 O O . SER A 1 101 ? -1.550 -9.912 -17.756 1.00 92.25 101 SER A O 1
ATOM 781 N N . PRO A 1 102 ? -2.216 -8.244 -19.132 1.00 93.12 102 PRO A N 1
ATOM 782 C CA . PRO A 1 102 ? -3.604 -8.692 -19.228 1.00 93.12 102 PRO A CA 1
ATOM 783 C C . PRO A 1 102 ? -3.723 -9.990 -20.062 1.00 93.12 102 PRO A C 1
ATOM 785 O O . PRO A 1 102 ? -2.800 -10.312 -20.816 1.00 93.12 102 PRO A O 1
ATOM 788 N N . PRO A 1 103 ? -4.852 -10.728 -19.988 1.00 95.62 103 PRO A N 1
ATOM 789 C CA . PRO A 1 103 ? -6.038 -10.471 -19.165 1.00 95.62 103 PRO A CA 1
ATOM 790 C C . PRO A 1 103 ? -5.793 -10.655 -17.660 1.00 95.62 103 PRO A C 1
ATOM 792 O O . PRO A 1 103 ? -5.021 -11.520 -17.250 1.00 95.62 103 PRO A O 1
ATOM 795 N N . TYR A 1 104 ? -6.458 -9.847 -16.833 1.00 95.81 104 TYR A N 1
ATOM 796 C CA . TYR A 1 104 ? -6.347 -9.888 -15.375 1.00 95.81 104 TYR A CA 1
ATOM 797 C C . TYR A 1 104 ? -7.431 -10.758 -14.744 1.00 95.81 104 TYR A C 1
ATOM 799 O O . TYR A 1 104 ? -8.625 -10.454 -14.854 1.00 95.81 104 TYR A O 1
ATOM 807 N N . LYS A 1 105 ? -7.004 -11.790 -14.015 1.00 95.50 105 LYS A N 1
ATOM 808 C CA . LYS A 1 105 ? -7.845 -12.632 -13.166 1.00 95.50 105 LYS A CA 1
ATOM 809 C C . LYS A 1 105 ? -7.473 -12.434 -11.699 1.00 95.50 105 LYS A C 1
ATOM 811 O O . LYS A 1 105 ? -6.304 -12.539 -11.329 1.00 95.50 105 LYS A O 1
ATOM 816 N N . PHE A 1 106 ? -8.488 -12.165 -10.880 1.00 92.50 106 PHE A N 1
ATOM 817 C CA . PHE A 1 106 ? -8.363 -11.975 -9.435 1.00 92.50 106 PHE A CA 1
ATOM 818 C C . PHE A 1 106 ? -8.888 -13.198 -8.706 1.00 92.50 106 PHE A C 1
ATOM 820 O O . PHE A 1 106 ? -10.027 -13.607 -8.938 1.00 92.50 106 PHE A O 1
ATOM 827 N N . GLU A 1 107 ? -8.076 -13.757 -7.818 1.00 92.50 107 GLU A N 1
ATOM 828 C CA . GLU A 1 107 ? -8.437 -14.939 -7.041 1.00 92.50 107 GLU A CA 1
ATOM 829 C C . GLU A 1 107 ? -8.112 -14.736 -5.567 1.00 92.50 107 GLU A C 1
ATOM 831 O O . GLU A 1 107 ? -7.072 -14.177 -5.214 1.00 92.50 107 GLU A O 1
ATOM 836 N N . TYR A 1 108 ? -8.999 -15.227 -4.705 1.00 87.62 108 TYR A N 1
ATOM 837 C CA . TYR A 1 108 ? -8.770 -15.277 -3.269 1.00 87.62 108 TYR A CA 1
ATOM 838 C C . TYR A 1 108 ? -8.534 -16.706 -2.819 1.00 87.62 108 TYR A C 1
ATOM 840 O O . TYR A 1 108 ? -9.317 -17.601 -3.134 1.00 87.62 108 TYR A O 1
ATOM 848 N N . GLN A 1 109 ? -7.484 -16.900 -2.027 1.00 87.06 109 GLN A N 1
ATOM 849 C CA . GLN A 1 109 ? -7.234 -18.154 -1.325 1.00 87.06 109 GLN A CA 1
ATOM 850 C C . GLN A 1 109 ? -6.990 -17.833 0.152 1.00 87.06 109 GLN A C 1
ATOM 852 O O . GLN A 1 109 ? -5.941 -17.314 0.541 1.00 87.06 109 GLN A O 1
ATOM 857 N N . GLY A 1 110 ? -8.006 -18.068 0.985 1.00 83.38 110 GLY A N 1
ATOM 858 C CA . GLY A 1 110 ? -7.999 -17.636 2.384 1.00 83.38 110 GLY A CA 1
ATOM 859 C C . GLY A 1 110 ? -7.892 -16.111 2.508 1.00 83.38 110 GLY A C 1
ATOM 860 O O . GLY A 1 110 ? -8.711 -15.379 1.961 1.00 83.38 110 GLY A O 1
ATOM 861 N N . LYS A 1 111 ? -6.865 -15.623 3.217 1.00 80.19 111 LYS A N 1
ATOM 862 C CA . LYS A 1 111 ? -6.602 -14.182 3.425 1.00 80.19 111 LYS A CA 1
ATOM 863 C C . LYS A 1 111 ? -5.707 -13.555 2.340 1.00 80.19 111 LYS A C 1
ATOM 865 O O . LYS A 1 111 ? -5.238 -12.431 2.517 1.00 80.19 111 LYS A O 1
ATOM 870 N N . LYS A 1 112 ? -5.428 -14.281 1.253 1.00 88.44 112 LYS A N 1
ATOM 871 C CA . LYS A 1 112 ? -4.482 -13.876 0.208 1.00 88.44 112 LYS A CA 1
ATOM 872 C C . LYS A 1 112 ? -5.204 -13.518 -1.092 1.00 88.44 112 LYS A C 1
ATOM 874 O O . LYS A 1 112 ? -6.070 -14.272 -1.529 1.00 88.44 112 LYS A O 1
ATOM 879 N N . LEU A 1 113 ? -4.831 -12.389 -1.694 1.00 90.19 113 LEU A N 1
ATOM 880 C CA . LEU A 1 113 ? -5.265 -11.957 -3.026 1.00 90.19 113 LEU A CA 1
ATOM 881 C C . LEU A 1 113 ? -4.173 -12.274 -4.043 1.00 90.19 113 LEU A C 1
ATOM 883 O O . LEU A 1 113 ? -3.015 -11.896 -3.844 1.00 90.19 113 LEU A O 1
ATOM 887 N N . PHE A 1 114 ? -4.579 -12.874 -5.154 1.00 94.94 114 PHE A N 1
ATOM 888 C CA . PHE A 1 114 ? -3.735 -13.176 -6.296 1.00 94.94 114 PHE A CA 1
ATOM 889 C C . PHE A 1 114 ? -4.213 -12.424 -7.538 1.00 94.94 114 PHE A C 1
ATOM 891 O O . PHE A 1 114 ? -5.416 -12.331 -7.789 1.00 94.94 114 PHE A O 1
ATOM 898 N N . VAL A 1 115 ? -3.265 -11.930 -8.334 1.00 95.88 115 VAL A N 1
ATOM 899 C CA . VAL A 1 115 ? -3.499 -11.444 -9.699 1.00 95.88 115 VAL A CA 1
ATOM 900 C C . VAL A 1 115 ? -2.706 -12.322 -10.643 1.00 95.88 115 VAL A C 1
ATOM 902 O O . VAL A 1 115 ? -1.485 -12.386 -10.532 1.00 95.88 115 VAL A O 1
ATOM 905 N N . ASN A 1 116 ? -3.382 -13.004 -11.565 1.00 96.88 116 ASN A N 1
ATOM 906 C CA . ASN A 1 116 ? -2.731 -13.902 -12.524 1.00 96.88 116 ASN A CA 1
ATOM 907 C C . ASN A 1 116 ? -1.792 -14.908 -11.825 1.00 96.88 116 ASN A C 1
ATOM 909 O O . ASN A 1 116 ? -0.664 -15.121 -12.251 1.00 96.88 116 ASN A O 1
ATOM 913 N N . GLY A 1 117 ? -2.224 -15.480 -10.697 1.00 95.62 117 GLY A N 1
ATOM 914 C CA . GLY A 1 117 ? -1.424 -16.417 -9.897 1.00 95.62 117 GLY A CA 1
ATOM 915 C C . GLY A 1 117 ? -0.307 -15.789 -9.048 1.00 95.62 117 GLY A C 1
ATOM 916 O O . GLY A 1 117 ? 0.284 -16.487 -8.230 1.00 95.62 117 GLY A O 1
ATOM 917 N N . VAL A 1 118 ? -0.040 -14.484 -9.164 1.00 96.12 118 VAL A N 1
ATOM 918 C CA . VAL A 1 118 ? 0.916 -13.768 -8.304 1.00 96.12 118 VAL A CA 1
ATOM 919 C C . VAL A 1 118 ? 0.208 -13.293 -7.047 1.00 96.12 118 VAL A C 1
ATOM 921 O O . VAL A 1 118 ? -0.749 -12.525 -7.136 1.00 96.12 118 VAL A O 1
ATOM 924 N N . GLN A 1 119 ? 0.681 -13.702 -5.870 1.00 94.56 119 GLN A N 1
ATOM 925 C CA . GLN A 1 119 ? 0.190 -13.148 -4.609 1.00 94.56 119 GLN A CA 1
ATOM 926 C C . GLN A 1 119 ? 0.560 -11.665 -4.534 1.00 94.56 119 GLN A C 1
ATOM 928 O O . GLN A 1 119 ? 1.737 -11.319 -4.567 1.00 94.56 119 GLN A O 1
ATOM 933 N N . VAL A 1 120 ? -0.442 -10.800 -4.392 1.00 92.00 120 VAL A N 1
ATOM 934 C CA . VAL A 1 120 ? -0.253 -9.346 -4.293 1.00 92.00 120 VAL A CA 1
ATOM 935 C C . VAL A 1 120 ? -0.579 -8.794 -2.904 1.00 92.00 120 VAL A C 1
ATOM 937 O O . VAL A 1 120 ? -0.003 -7.786 -2.487 1.00 92.00 120 VAL A O 1
ATOM 940 N N . ARG A 1 121 ? -1.473 -9.465 -2.159 1.00 88.50 121 ARG A N 1
ATOM 941 C CA . ARG A 1 121 ? -1.826 -9.124 -0.771 1.00 88.50 121 ARG A CA 1
ATOM 942 C C . ARG A 1 121 ? -1.903 -10.398 0.082 1.00 88.50 121 ARG A C 1
ATOM 944 O O . ARG A 1 121 ? -2.579 -11.333 -0.338 1.00 88.50 121 ARG A O 1
ATOM 951 N N . PRO A 1 122 ? -1.281 -10.432 1.275 1.00 86.69 122 PRO A N 1
ATOM 952 C CA . PRO A 1 122 ? -0.264 -9.482 1.736 1.00 86.69 122 PRO A CA 1
ATOM 953 C C . PRO A 1 122 ? 0.962 -9.503 0.804 1.00 86.69 122 PRO A C 1
ATOM 955 O O . PRO A 1 122 ? 1.124 -10.422 0.001 1.00 86.69 122 PRO A O 1
ATOM 958 N N . SER A 1 123 ? 1.796 -8.464 0.883 1.00 88.88 123 SER A N 1
ATOM 959 C CA . SER A 1 123 ? 2.967 -8.331 0.011 1.00 88.88 123 SER A CA 1
ATOM 960 C C . SER A 1 123 ? 3.917 -9.524 0.154 1.00 88.88 123 SER A C 1
ATOM 962 O O . SER A 1 123 ? 4.343 -9.813 1.272 1.00 88.88 123 SER A O 1
ATOM 964 N N . LEU A 1 124 ? 4.293 -10.170 -0.957 1.00 89.75 124 LEU A N 1
ATOM 965 C CA . LEU A 1 124 ? 5.312 -11.229 -0.954 1.00 89.75 124 LEU A CA 1
ATOM 966 C C . LEU A 1 124 ? 6.652 -10.729 -0.404 1.00 89.75 124 LEU A C 1
ATOM 968 O O . LEU A 1 124 ? 7.334 -11.450 0.321 1.00 89.75 124 LEU A O 1
ATOM 972 N N . VAL A 1 125 ? 7.010 -9.477 -0.704 1.00 88.38 125 VAL A N 1
ATOM 973 C CA . VAL A 1 125 ? 8.242 -8.867 -0.196 1.00 88.38 125 VAL A CA 1
ATOM 974 C C . VAL A 1 125 ? 8.176 -8.725 1.324 1.00 88.38 125 VAL A C 1
ATOM 976 O O . VAL A 1 125 ? 9.131 -9.088 1.999 1.00 88.38 125 VAL A O 1
ATOM 979 N N . LEU A 1 126 ? 7.039 -8.290 1.884 1.00 83.12 126 LEU A N 1
ATOM 980 C CA . LEU A 1 126 ? 6.870 -8.233 3.343 1.00 83.12 126 LEU A CA 1
ATOM 981 C C . LEU A 1 126 ? 6.819 -9.610 3.999 1.00 83.12 126 LEU A C 1
ATOM 983 O O . LEU A 1 126 ? 7.278 -9.739 5.127 1.00 83.12 126 LEU A O 1
ATOM 987 N N . GLU A 1 127 ? 6.226 -10.613 3.346 1.00 83.81 127 GLU A N 1
ATOM 988 C CA . GLU A 1 127 ? 6.200 -11.977 3.887 1.00 83.81 127 GLU A CA 1
ATOM 989 C C . GLU A 1 127 ? 7.598 -12.610 3.906 1.00 83.81 127 GLU A C 1
ATOM 991 O O . GLU A 1 127 ? 7.879 -13.408 4.799 1.00 83.81 127 GLU A O 1
ATOM 996 N N . ARG A 1 128 ? 8.471 -12.250 2.951 1.00 81.25 128 ARG A N 1
ATOM 997 C CA . ARG A 1 128 ? 9.871 -12.696 2.910 1.00 81.25 128 ARG A CA 1
ATOM 998 C C . ARG A 1 128 ? 10.718 -12.061 4.003 1.00 81.25 128 ARG A C 1
ATOM 1000 O O . ARG A 1 128 ? 11.600 -12.727 4.544 1.00 81.25 128 ARG A O 1
ATOM 1007 N N . GLU A 1 129 ? 10.521 -10.773 4.273 1.00 69.25 129 GLU A N 1
ATOM 1008 C CA . GLU A 1 129 ? 11.264 -10.116 5.342 1.00 69.25 129 GLU A CA 1
ATOM 1009 C C . GLU A 1 129 ? 10.938 -10.840 6.661 1.00 69.25 129 GLU A C 1
ATOM 1011 O O . GLU A 1 129 ? 9.760 -11.081 6.953 1.00 69.25 129 GLU A O 1
ATOM 1016 N N . PRO A 1 130 ? 11.945 -11.212 7.479 1.00 58.22 130 PRO A N 1
ATOM 1017 C CA . PRO A 1 130 ? 11.656 -11.699 8.816 1.00 58.22 130 PRO A CA 1
ATOM 1018 C C . PRO A 1 130 ? 10.755 -10.656 9.462 1.00 58.22 130 PRO A C 1
ATOM 1020 O O . PRO A 1 130 ? 11.060 -9.469 9.340 1.00 58.22 130 PRO A O 1
ATOM 1023 N N . ARG A 1 131 ? 9.646 -11.073 10.096 1.00 51.72 131 ARG A N 1
ATOM 1024 C CA . ARG A 1 131 ? 8.778 -10.184 10.882 1.00 51.72 131 ARG A CA 1
ATOM 1025 C C . ARG A 1 131 ? 9.619 -9.536 11.982 1.00 51.72 131 ARG A C 1
ATOM 1027 O O . ARG A 1 131 ? 9.573 -9.937 13.140 1.00 51.72 131 ARG A O 1
ATOM 1034 N N . GLN A 1 132 ? 10.400 -8.528 11.636 1.00 46.66 132 GLN A N 1
ATOM 1035 C CA . GLN A 1 132 ? 10.869 -7.554 12.574 1.00 46.66 132 GLN A CA 1
ATOM 1036 C C . GLN A 1 132 ? 9.611 -6.774 12.891 1.00 46.66 132 GLN A C 1
ATOM 1038 O O . GLN A 1 132 ? 9.081 -6.016 12.075 1.00 46.66 132 GLN A O 1
ATOM 1043 N N . LEU A 1 133 ? 9.084 -7.064 14.079 1.00 43.03 133 LEU A N 1
ATOM 1044 C CA . LEU A 1 133 ? 8.300 -6.113 14.846 1.00 43.03 133 LEU A CA 1
ATOM 1045 C C . LEU A 1 133 ? 8.870 -4.726 14.527 1.00 43.03 133 LEU A C 1
ATOM 1047 O O . LEU A 1 133 ? 10.088 -4.553 14.635 1.00 43.03 133 LEU A O 1
ATOM 1051 N N . LEU A 1 134 ? 8.009 -3.815 14.050 1.00 45.16 134 LEU A N 1
ATOM 1052 C CA . LEU A 1 134 ? 8.254 -2.366 13.962 1.00 45.16 134 LEU A CA 1
ATOM 1053 C C . LEU A 1 134 ? 9.399 -1.983 14.893 1.00 45.16 134 LEU A C 1
ATOM 1055 O O . LEU A 1 134 ? 9.271 -2.377 16.054 1.00 45.16 134 LEU A O 1
ATOM 1059 N N . PRO A 1 135 ? 10.462 -1.306 14.397 1.00 45.44 135 PRO A N 1
ATOM 1060 C CA . PRO A 1 135 ? 11.790 -1.249 15.025 1.00 45.44 135 PRO A CA 1
ATOM 1061 C C . PRO A 1 135 ? 11.641 -1.411 16.519 1.00 45.44 135 PRO A C 1
ATOM 1063 O O . PRO A 1 135 ? 11.136 -0.454 17.099 1.00 45.44 135 PRO A O 1
ATOM 1066 N N . LEU A 1 136 ? 11.898 -2.642 17.026 1.00 44.22 136 LEU A N 1
ATOM 1067 C CA . LEU A 1 136 ? 11.490 -3.139 18.352 1.00 44.22 136 LEU A CA 1
ATOM 1068 C C . LEU A 1 136 ? 11.140 -1.946 19.214 1.00 44.22 136 LEU A C 1
ATOM 1070 O O . LEU A 1 136 ? 12.081 -1.281 19.663 1.00 44.22 136 LEU A O 1
ATOM 1074 N N . LEU A 1 137 ? 9.834 -1.617 19.296 1.00 51.38 137 LEU A N 1
ATOM 1075 C CA . LEU A 1 137 ? 9.357 -0.506 20.117 1.00 51.38 137 LEU A CA 1
ATOM 1076 C C . LEU A 1 137 ? 10.222 -0.568 21.361 1.00 51.38 137 LEU A C 1
ATOM 1078 O O . LEU A 1 137 ? 10.275 -1.638 21.987 1.00 51.38 137 LEU A O 1
ATOM 1082 N N . THR A 1 138 ? 11.002 0.485 21.642 1.00 60.72 138 THR A N 1
ATOM 1083 C CA . THR A 1 138 ? 11.879 0.420 22.814 1.00 60.72 138 THR A CA 1
ATOM 1084 C C . THR A 1 138 ? 10.993 -0.003 23.979 1.00 60.72 138 THR A C 1
ATOM 1086 O O . THR A 1 138 ? 9.791 0.262 23.953 1.00 60.72 138 THR A O 1
ATOM 1089 N N . ARG A 1 139 ? 11.509 -0.725 24.972 1.00 58.28 139 ARG A N 1
ATOM 1090 C CA . ARG A 1 139 ? 10.650 -1.270 26.036 1.00 58.28 139 ARG A CA 1
ATOM 1091 C C . ARG A 1 139 ? 9.635 -0.235 26.569 1.00 58.28 139 ARG A C 1
ATOM 1093 O O . ARG A 1 139 ? 8.467 -0.569 26.731 1.00 58.28 139 ARG A O 1
ATOM 1100 N N . GLY A 1 140 ? 10.048 1.033 26.683 1.00 65.56 140 GLY A N 1
ATOM 1101 C CA . GLY A 1 140 ? 9.164 2.158 27.004 1.00 65.56 140 GLY A CA 1
ATOM 1102 C C . GLY A 1 140 ? 8.090 2.482 25.951 1.00 65.56 140 GLY A C 1
ATOM 1103 O O . GLY A 1 140 ? 6.958 2.764 26.318 1.00 65.56 140 GLY A O 1
ATOM 1104 N N . GLN A 1 141 ? 8.381 2.401 24.651 1.00 63.28 141 GLN A N 1
ATOM 1105 C CA . GLN A 1 141 ? 7.382 2.554 23.584 1.00 63.28 141 GLN A CA 1
ATOM 1106 C C . GLN A 1 141 ? 6.380 1.389 23.534 1.00 63.28 141 GLN A C 1
ATOM 1108 O O . GLN A 1 141 ? 5.195 1.615 23.287 1.00 63.28 141 GLN A O 1
ATOM 1113 N N . ALA A 1 142 ? 6.822 0.151 23.783 1.00 64.50 142 ALA A N 1
ATOM 1114 C CA . ALA A 1 142 ? 5.930 -1.010 23.841 1.00 64.50 142 ALA A CA 1
ATOM 1115 C C . ALA A 1 142 ? 4.982 -0.902 25.044 1.00 64.50 142 ALA A C 1
ATOM 1117 O O . ALA A 1 142 ? 3.772 -1.083 24.907 1.00 64.50 142 ALA A O 1
ATOM 1118 N N . GLU A 1 143 ? 5.529 -0.521 26.202 1.00 72.81 143 GLU A N 1
ATOM 1119 C CA . GLU A 1 143 ? 4.761 -0.230 27.413 1.00 72.81 143 GLU A CA 1
ATOM 1120 C C . GLU A 1 143 ? 3.781 0.935 27.190 1.00 72.81 143 GLU A C 1
ATOM 1122 O O . GLU A 1 143 ? 2.609 0.810 27.541 1.00 72.81 143 GLU A O 1
ATOM 1127 N N . ALA A 1 144 ? 4.204 2.026 26.543 1.00 74.19 144 ALA A N 1
ATOM 1128 C CA . ALA A 1 144 ? 3.332 3.157 26.218 1.00 74.19 144 ALA A CA 1
ATOM 1129 C C . ALA A 1 144 ? 2.205 2.777 25.242 1.00 74.19 144 ALA A C 1
ATOM 1131 O O . ALA A 1 144 ? 1.064 3.179 25.447 1.00 74.19 144 ALA A O 1
ATOM 1132 N N . THR A 1 145 ? 2.488 1.951 24.230 1.00 72.75 145 THR A N 1
ATOM 1133 C CA . THR A 1 145 ? 1.478 1.458 23.273 1.00 72.75 145 THR A CA 1
ATOM 1134 C C . THR A 1 145 ? 0.440 0.575 23.970 1.00 72.75 145 THR A C 1
ATOM 1136 O O . THR A 1 145 ? -0.768 0.729 23.768 1.00 72.75 145 THR A O 1
ATOM 1139 N N . PHE A 1 146 ? 0.897 -0.332 24.840 1.00 76.38 146 PHE A N 1
ATOM 1140 C CA . PHE A 1 146 ? 0.010 -1.176 25.636 1.00 76.38 146 PHE A CA 1
ATOM 1141 C C . PHE A 1 146 ? -0.857 -0.338 26.584 1.00 76.38 146 PHE A C 1
ATOM 1143 O O . PHE A 1 146 ? -2.078 -0.499 26.597 1.00 76.38 146 PHE A O 1
ATOM 1150 N N . LYS A 1 147 ? -0.258 0.608 27.320 1.00 81.38 147 LYS A N 1
ATOM 1151 C CA . LYS A 1 147 ? -0.998 1.549 28.175 1.00 81.38 147 LYS A CA 1
ATOM 1152 C C . LYS A 1 147 ? -2.001 2.377 27.370 1.00 81.38 147 LYS A C 1
ATOM 1154 O O . LYS A 1 147 ? -3.142 2.499 27.800 1.00 81.38 147 LYS A O 1
ATOM 1159 N N . GLY A 1 148 ? -1.620 2.880 26.195 1.00 83.81 148 GLY A N 1
ATOM 1160 C CA . GLY A 1 148 ? -2.507 3.617 25.290 1.00 83.81 148 GLY A CA 1
ATOM 1161 C C . GLY A 1 148 ? -3.741 2.812 24.893 1.00 83.81 148 GLY A C 1
ATOM 1162 O O . GLY A 1 148 ? -4.857 3.317 24.982 1.00 83.81 148 GLY A O 1
ATOM 1163 N N . THR A 1 149 ? -3.557 1.529 24.572 1.00 81.31 149 THR A N 1
ATOM 1164 C CA . THR A 1 149 ? -4.664 0.610 24.262 1.00 81.31 149 THR A CA 1
ATOM 1165 C C . THR A 1 149 ? -5.602 0.423 25.462 1.00 81.31 149 THR A C 1
ATOM 1167 O O . THR A 1 149 ? -6.823 0.453 25.308 1.00 81.31 149 THR A O 1
ATOM 1170 N N . GLN A 1 150 ? -5.053 0.277 26.674 1.00 84.00 150 GLN A N 1
ATOM 1171 C CA . GLN A 1 150 ? -5.851 0.154 27.904 1.00 84.00 150 GLN A CA 1
ATOM 1172 C C . GLN A 1 150 ? -6.642 1.433 28.210 1.00 84.00 150 GLN A C 1
ATOM 1174 O O . GLN A 1 150 ? -7.819 1.365 28.558 1.00 84.00 150 GLN A O 1
ATOM 1179 N N . ILE A 1 151 ? -6.022 2.603 28.034 1.00 89.62 151 ILE A N 1
ATOM 1180 C CA . ILE A 1 151 ? -6.674 3.907 28.220 1.00 89.62 151 ILE A CA 1
ATOM 1181 C C . ILE A 1 151 ? -7.806 4.083 27.213 1.00 89.62 151 ILE A C 1
ATOM 1183 O O . ILE A 1 151 ? -8.895 4.502 27.593 1.00 89.62 151 ILE A O 1
ATOM 1187 N N . GLN A 1 152 ? -7.580 3.728 25.947 1.00 87.75 152 GLN A N 1
ATOM 1188 C CA . GLN A 1 152 ? -8.609 3.804 24.914 1.00 87.75 152 GLN A CA 1
ATOM 1189 C C . GLN A 1 152 ? -9.803 2.898 25.244 1.00 87.75 152 GLN A C 1
ATOM 1191 O O . GLN A 1 152 ? -10.950 3.318 25.096 1.00 87.75 152 GLN A O 1
ATOM 1196 N N . ARG A 1 153 ? -9.550 1.683 25.749 1.00 85.44 153 ARG A N 1
ATOM 1197 C CA . ARG A 1 153 ? -10.607 0.770 26.201 1.00 85.44 153 ARG A CA 1
ATOM 1198 C C . ARG A 1 153 ? -11.394 1.353 27.379 1.00 85.44 153 ARG A C 1
ATOM 1200 O O . ARG A 1 153 ? -12.618 1.413 27.311 1.00 85.44 153 ARG A O 1
ATOM 1207 N N . ALA A 1 154 ? -10.709 1.850 28.406 1.00 89.06 154 ALA A N 1
ATOM 1208 C CA . ALA A 1 154 ? -11.352 2.476 29.561 1.00 89.06 154 ALA A CA 1
ATOM 1209 C C . ALA A 1 154 ? -12.147 3.740 29.175 1.00 89.06 154 ALA A C 1
ATOM 1211 O O . ALA A 1 154 ? -13.246 3.964 29.679 1.00 89.06 154 ALA A O 1
ATOM 1212 N N . ALA A 1 155 ? -11.644 4.541 28.233 1.00 92.06 155 ALA A N 1
ATOM 1213 C CA . ALA A 1 155 ? -12.361 5.690 27.690 1.00 92.06 155 ALA A CA 1
ATOM 1214 C C . ALA A 1 155 ? -13.633 5.266 26.933 1.00 92.06 155 ALA A C 1
ATOM 1216 O O . ALA A 1 155 ? -14.677 5.898 27.085 1.00 92.06 155 ALA A O 1
ATOM 1217 N N . GLN A 1 156 ? -13.575 4.180 26.155 1.00 91.56 156 GLN A N 1
ATOM 1218 C CA . GLN A 1 156 ? -14.739 3.612 25.466 1.00 91.56 156 GLN A CA 1
ATOM 1219 C C . GLN A 1 156 ? -15.787 3.069 26.450 1.00 91.56 156 GLN A C 1
ATOM 1221 O O . GLN A 1 156 ? -16.992 3.239 26.242 1.00 91.56 156 GLN A O 1
ATOM 1226 N N . GLU A 1 157 ? -15.351 2.445 27.541 1.00 89.75 157 GLU A N 1
ATOM 1227 C CA . GLU A 1 157 ? -16.230 1.987 28.621 1.00 89.75 157 GLU A CA 1
ATOM 1228 C C . GLU A 1 157 ? -16.891 3.171 29.343 1.00 89.75 157 GLU A C 1
ATOM 1230 O O . GLU A 1 157 ? -18.111 3.166 29.521 1.00 89.75 157 GLU A O 1
ATOM 1235 N N . LEU A 1 158 ? -16.134 4.226 29.676 1.00 91.94 158 LEU A N 1
ATOM 1236 C CA . LEU A 1 158 ? -16.685 5.474 30.224 1.00 91.94 158 LEU A CA 1
ATOM 1237 C C . LEU A 1 158 ? -17.701 6.110 29.276 1.00 91.94 158 LEU A C 1
ATOM 1239 O O . LEU A 1 158 ? -18.760 6.538 29.724 1.00 91.94 158 LEU A O 1
ATOM 1243 N N . TYR A 1 159 ? -17.415 6.136 27.973 1.00 91.69 159 TYR A N 1
ATOM 1244 C CA . TYR A 1 159 ? -18.331 6.700 26.987 1.00 91.69 159 TYR A CA 1
ATOM 1245 C C . TYR A 1 159 ? -19.648 5.918 26.924 1.00 91.69 159 TYR A C 1
ATOM 1247 O O . TYR A 1 159 ? -20.727 6.474 27.119 1.00 91.69 159 TYR A O 1
ATOM 1255 N N . SER A 1 160 ? -19.567 4.608 26.693 1.00 88.62 160 SER A N 1
ATOM 1256 C CA . SER A 1 160 ? -20.743 3.750 26.491 1.00 88.62 160 SER A CA 1
ATOM 1257 C C . SER A 1 160 ? -21.599 3.570 27.752 1.00 88.62 160 SER A C 1
ATOM 1259 O O . SER A 1 160 ? -22.829 3.522 27.672 1.00 88.62 160 SER A O 1
ATOM 1261 N N . SER A 1 161 ? -20.980 3.485 28.934 1.00 88.88 161 SER A N 1
ATOM 1262 C CA . SER A 1 161 ? -21.704 3.349 30.205 1.00 88.88 161 SER A CA 1
ATOM 1263 C C . SER A 1 161 ? -22.138 4.695 30.787 1.00 88.88 161 SER A C 1
ATOM 1265 O O . SER A 1 161 ? -23.261 4.813 31.279 1.00 88.88 161 SER A O 1
ATOM 1267 N N . GLY A 1 162 ? -21.290 5.721 30.689 1.00 88.50 162 GLY A N 1
ATOM 1268 C CA . GLY A 1 162 ? -21.532 7.046 31.251 1.00 88.50 162 GLY A CA 1
ATOM 1269 C C . GLY A 1 162 ? -22.687 7.772 30.576 1.00 88.50 162 GLY A C 1
ATOM 1270 O O . GLY A 1 162 ? -23.472 8.418 31.261 1.00 88.50 162 GLY A O 1
ATOM 1271 N N . LEU A 1 163 ? -22.882 7.593 29.264 1.00 89.19 163 LEU A N 1
ATOM 1272 C CA . LEU A 1 163 ? -24.021 8.193 28.555 1.00 89.19 163 LEU A CA 1
ATOM 1273 C C . LEU A 1 163 ? -25.391 7.703 29.044 1.00 89.19 163 LEU A C 1
ATOM 1275 O O . LEU A 1 163 ? -26.403 8.339 28.758 1.00 89.19 163 LEU A O 1
ATOM 1279 N N . LYS A 1 164 ? -25.445 6.596 29.793 1.00 88.31 164 LYS A N 1
ATOM 1280 C CA . LYS A 1 164 ? -26.688 6.101 30.402 1.00 88.31 164 LYS A CA 1
ATOM 1281 C C . LYS A 1 164 ? -27.055 6.844 31.686 1.00 88.31 164 LYS A C 1
ATOM 1283 O O . LYS A 1 164 ? -28.202 6.767 32.113 1.00 88.31 164 LYS A O 1
ATOM 1288 N N . THR A 1 165 ? -26.092 7.507 32.326 1.00 91.50 165 THR A N 1
ATOM 1289 C CA . THR A 1 165 ? -26.238 8.046 33.689 1.00 91.50 165 THR A CA 1
ATOM 1290 C C . THR A 1 165 ? -25.834 9.511 33.824 1.00 91.50 165 THR A C 1
ATOM 1292 O O . THR A 1 165 ? -26.214 10.141 34.808 1.00 91.50 165 THR A O 1
ATOM 1295 N N . LYS A 1 166 ? -25.099 10.068 32.856 1.00 93.62 166 LYS A N 1
ATOM 1296 C CA . LYS A 1 166 ? -24.560 11.430 32.888 1.00 93.62 166 LYS A CA 1
ATOM 1297 C C . LYS A 1 166 ? -24.774 12.151 31.552 1.00 93.62 166 LYS A C 1
ATOM 1299 O O . LYS A 1 166 ? -24.811 11.505 30.501 1.00 93.62 166 LYS A O 1
ATOM 1304 N N . PRO A 1 167 ? -24.863 13.493 31.553 1.00 95.19 167 PRO A N 1
ATOM 1305 C CA . PRO A 1 167 ? -24.820 14.287 30.331 1.00 95.19 167 PRO A CA 1
ATOM 1306 C C . PRO A 1 167 ? -23.526 14.055 29.537 1.00 95.19 167 PRO A C 1
ATOM 1308 O O . PRO A 1 167 ? -22.446 13.935 30.116 1.00 95.19 167 PRO A O 1
ATOM 1311 N N . LEU A 1 168 ? -23.615 14.092 28.201 1.00 90.94 168 LEU A N 1
ATOM 1312 C CA . LEU A 1 168 ? -22.477 13.890 27.288 1.00 90.94 168 LEU A CA 1
ATOM 1313 C C . LEU A 1 168 ? -21.242 14.718 27.676 1.00 90.94 168 LEU A C 1
ATOM 1315 O O . LEU A 1 168 ? -20.138 14.187 27.696 1.00 90.94 168 LEU A O 1
ATOM 1319 N N . LYS A 1 169 ? -21.421 15.996 28.030 1.00 94.44 169 LYS A N 1
ATOM 1320 C CA . LYS A 1 169 ? -20.306 16.889 28.386 1.00 94.44 169 LYS A CA 1
ATOM 1321 C C . LYS A 1 169 ? -19.532 16.433 29.626 1.00 94.44 169 LYS A C 1
ATOM 1323 O O . LYS A 1 169 ? -18.319 16.613 29.675 1.00 94.44 169 LYS A O 1
ATOM 1328 N N . GLU A 1 170 ? -20.207 15.839 30.608 1.00 95.75 170 GLU A N 1
ATOM 1329 C CA . GLU A 1 170 ? -19.552 15.316 31.814 1.00 95.75 170 GLU A CA 1
ATOM 1330 C C . GLU A 1 170 ? -18.747 14.057 31.486 1.00 95.75 170 GLU A C 1
ATOM 1332 O O . GLU A 1 170 ? -17.580 13.953 31.853 1.00 95.75 170 GLU A O 1
ATOM 1337 N N . VAL A 1 171 ? -19.327 13.152 30.693 1.00 94.00 171 VAL A N 1
ATOM 1338 C CA . VAL A 1 171 ? -18.639 11.950 30.194 1.00 94.00 171 VAL A CA 1
ATOM 1339 C C . VAL A 1 171 ? -17.405 12.326 29.366 1.00 94.00 171 VAL A C 1
ATOM 1341 O O . VAL A 1 171 ? -16.324 11.770 29.552 1.00 94.00 171 VAL A O 1
ATOM 1344 N N . GLN A 1 172 ? -17.537 13.316 28.482 1.00 95.00 172 GLN A N 1
ATOM 1345 C CA . GLN A 1 172 ? -16.438 13.838 27.671 1.00 95.00 172 GLN A CA 1
ATOM 1346 C C . GLN A 1 172 ? -15.309 14.435 28.522 1.00 95.00 172 GLN A C 1
ATOM 1348 O O . GLN A 1 172 ? -14.136 14.233 28.198 1.00 95.00 172 GLN A O 1
ATOM 1353 N N . ALA A 1 173 ? -15.644 15.146 29.604 1.00 95.56 173 ALA A N 1
ATOM 1354 C CA . ALA A 1 173 ? -14.663 15.691 30.538 1.00 95.56 173 ALA A CA 1
ATOM 1355 C C . ALA A 1 173 ? -13.937 14.583 31.319 1.00 95.56 173 ALA A C 1
ATOM 1357 O O . ALA A 1 173 ? -12.717 14.643 31.468 1.00 95.56 173 ALA A O 1
ATOM 1358 N N . GLU A 1 174 ? -14.654 13.542 31.755 1.00 96.12 174 GLU A N 1
ATOM 1359 C CA . GLU A 1 174 ? -14.069 12.373 32.429 1.00 96.12 174 GLU A CA 1
ATOM 1360 C C . GLU A 1 174 ? -13.105 11.604 31.521 1.00 96.12 174 GLU A C 1
ATOM 1362 O O . GLU A 1 174 ? -12.019 11.220 31.955 1.00 96.12 174 GLU A O 1
ATOM 1367 N N . ILE A 1 175 ? -13.455 11.438 30.244 1.00 95.75 175 ILE A N 1
ATOM 1368 C CA . ILE A 1 175 ? -12.584 10.803 29.248 1.00 95.75 175 ILE A CA 1
ATOM 1369 C C . ILE A 1 175 ? -11.316 11.631 29.016 1.00 95.75 175 ILE A C 1
ATOM 1371 O O . ILE A 1 175 ? -10.220 11.074 29.002 1.00 95.75 175 ILE A O 1
ATOM 1375 N N . VAL A 1 176 ? -11.431 12.956 28.878 1.00 95.44 176 VAL A N 1
ATOM 1376 C CA . VAL A 1 176 ? -10.252 13.828 28.742 1.00 95.44 176 VAL A CA 1
ATOM 1377 C C . VAL A 1 176 ? -9.379 13.737 29.989 1.00 95.44 176 VAL A C 1
ATOM 1379 O O . VAL A 1 176 ? -8.167 13.587 29.865 1.00 95.44 176 VAL A O 1
ATOM 1382 N N . ALA A 1 177 ? -9.971 13.762 31.185 1.00 95.06 177 ALA A N 1
ATOM 1383 C CA . ALA A 1 177 ? -9.230 13.618 32.433 1.00 95.06 177 ALA A CA 1
ATOM 1384 C C . ALA A 1 177 ? -8.505 12.264 32.522 1.00 95.06 177 ALA A C 1
ATOM 1386 O O . ALA A 1 177 ? -7.343 12.224 32.926 1.00 95.06 177 ALA A O 1
ATOM 1387 N N . LEU A 1 178 ? -9.150 11.170 32.103 1.00 94.75 178 LEU A N 1
ATOM 1388 C CA . LEU A 1 178 ? -8.543 9.840 32.035 1.00 94.75 178 LEU A CA 1
ATOM 1389 C C . LEU A 1 178 ? -7.338 9.820 31.084 1.00 94.75 178 LEU A C 1
ATOM 1391 O O . LEU A 1 178 ? -6.262 9.377 31.480 1.00 94.75 178 LEU A O 1
ATOM 1395 N N . VAL A 1 179 ? -7.505 10.317 29.856 1.00 92.06 179 VAL A N 1
ATOM 1396 C CA . VAL A 1 179 ? -6.441 10.343 28.838 1.00 92.06 179 VAL A CA 1
ATOM 1397 C C . VAL A 1 179 ? -5.270 11.213 29.300 1.00 92.06 179 VAL A C 1
ATOM 1399 O O . VAL A 1 179 ? -4.117 10.791 29.227 1.00 92.06 179 VAL A O 1
ATOM 1402 N N . MET A 1 180 ? -5.558 12.397 29.844 1.00 92.62 180 MET A N 1
ATOM 1403 C CA . MET A 1 180 ? -4.542 13.350 30.300 1.00 92.62 180 MET A CA 1
ATOM 1404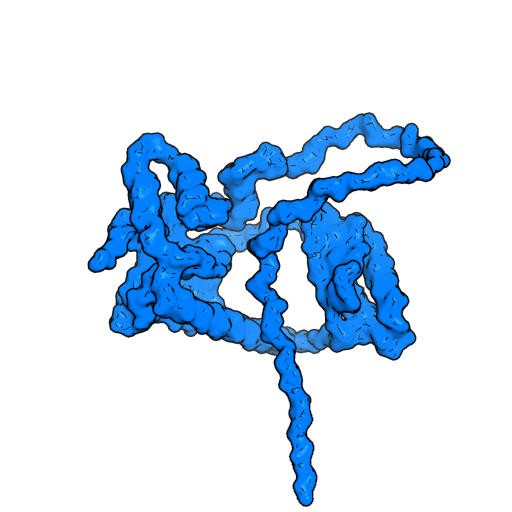 C C . MET A 1 180 ? -3.856 12.940 31.610 1.00 92.62 180 MET A C 1
ATOM 1406 O O . MET A 1 180 ? -2.787 13.463 31.916 1.00 92.62 180 MET A O 1
ATOM 1410 N N . LYS A 1 181 ? -4.415 11.992 32.376 1.00 92.38 181 LYS A N 1
ATOM 1411 C CA . LYS A 1 181 ? -3.750 11.407 33.553 1.00 92.38 181 LYS A CA 1
ATOM 1412 C C . LYS A 1 181 ? -2.533 10.557 33.165 1.00 92.38 181 LYS A C 1
ATOM 1414 O O . LYS A 1 181 ? -1.619 10.402 33.972 1.00 92.38 181 LYS A O 1
ATOM 1419 N N . SER A 1 182 ? -2.503 10.033 31.942 1.00 85.94 182 SER A N 1
ATOM 1420 C CA . SER A 1 182 ? -1.398 9.238 31.400 1.00 85.94 182 SER A CA 1
ATOM 1421 C C . SER A 1 182 ? -0.468 10.096 30.548 1.00 85.94 182 SER A C 1
ATOM 1423 O O . SER A 1 182 ? -0.369 9.931 29.331 1.00 85.94 182 SER A O 1
ATOM 1425 N N . THR A 1 183 ? 0.223 11.028 31.205 1.00 82.94 183 THR A N 1
ATOM 1426 C CA . THR A 1 183 ? 1.158 11.973 30.570 1.00 82.94 183 THR A CA 1
ATOM 1427 C C . THR A 1 183 ? 2.397 11.309 29.966 1.00 82.94 183 THR A C 1
ATOM 1429 O O . THR A 1 183 ? 3.098 11.929 29.173 1.00 82.94 183 THR A O 1
ATOM 1432 N N . ASP A 1 184 ? 2.665 10.048 30.312 1.00 77.12 184 ASP A N 1
ATOM 1433 C CA . ASP A 1 184 ? 3.682 9.195 29.692 1.00 77.12 184 ASP A CA 1
ATOM 1434 C C . ASP A 1 184 ? 3.239 8.624 28.333 1.00 77.12 184 ASP A C 1
ATOM 1436 O O . ASP A 1 184 ? 4.072 8.147 27.562 1.00 77.12 184 ASP A O 1
ATOM 1440 N N . VAL A 1 185 ? 1.942 8.699 28.021 1.00 81.94 185 VAL A N 1
ATOM 1441 C CA . VAL A 1 185 ? 1.348 8.201 26.773 1.00 81.94 185 VAL A CA 1
ATOM 1442 C C . VAL A 1 185 ? 0.839 9.346 25.901 1.00 81.94 185 VAL A C 1
ATOM 1444 O O . VAL A 1 185 ? 1.108 9.351 24.699 1.00 81.94 185 VAL A O 1
ATOM 1447 N N . PHE A 1 186 ? 0.157 10.338 26.484 1.00 87.12 186 PHE A N 1
ATOM 1448 C CA . PHE A 1 186 ? -0.488 11.429 25.750 1.00 87.12 186 PHE A CA 1
ATOM 1449 C C . PHE A 1 186 ? -0.037 12.816 26.227 1.00 87.12 186 PHE A C 1
ATOM 1451 O O . PHE A 1 186 ? 0.059 13.092 27.418 1.00 87.12 186 PHE A O 1
ATOM 1458 N N . LEU A 1 187 ? 0.201 13.715 25.269 1.00 85.06 187 LEU A N 1
ATOM 1459 C CA . LEU A 1 187 ? 0.571 15.117 25.493 1.00 85.06 187 LEU A CA 1
ATOM 1460 C C . LEU A 1 187 ? -0.639 16.056 25.508 1.00 85.06 187 LEU A C 1
ATOM 1462 O O . LEU A 1 187 ? -0.590 17.124 26.114 1.00 85.06 187 LEU A O 1
ATOM 1466 N N . ARG A 1 188 ? -1.693 15.706 24.766 1.00 88.25 188 ARG A N 1
ATOM 1467 C CA . ARG A 1 188 ? -2.902 16.521 24.599 1.00 88.25 188 ARG A CA 1
ATOM 1468 C C . ARG A 1 188 ? -4.067 15.631 24.192 1.00 88.25 188 ARG A C 1
ATOM 1470 O O . ARG A 1 188 ? -3.863 14.681 23.442 1.00 88.25 188 ARG A O 1
ATOM 1477 N N . ALA A 1 189 ? -5.269 15.998 24.615 1.00 92.12 189 ALA A N 1
ATOM 1478 C CA . ALA A 1 189 ? -6.518 15.388 24.191 1.00 92.12 189 ALA A CA 1
ATOM 1479 C C . ALA A 1 189 ? -7.542 16.489 23.897 1.00 92.12 189 ALA A C 1
ATOM 1481 O O . ALA A 1 189 ? -7.726 17.392 24.713 1.00 92.12 189 ALA A O 1
ATOM 1482 N N . GLU A 1 190 ? -8.184 16.439 22.734 1.00 93.56 190 GLU A N 1
ATOM 1483 C CA . GLU A 1 190 ? -9.176 17.429 22.317 1.00 93.56 190 GLU A CA 1
ATOM 1484 C C . GLU A 1 190 ? -10.303 16.774 21.524 1.00 93.56 190 GLU A C 1
ATOM 1486 O O . GLU A 1 190 ? -10.064 15.999 20.597 1.00 93.56 190 GLU A O 1
ATOM 1491 N N . TRP A 1 191 ? -11.543 17.079 21.899 1.00 94.75 191 TRP A N 1
ATOM 1492 C CA . TRP A 1 191 ? -12.718 16.586 21.191 1.00 94.75 191 TRP A CA 1
ATOM 1493 C C . TRP A 1 191 ? -12.863 17.309 19.855 1.00 94.75 191 TRP A C 1
ATOM 1495 O O . TRP A 1 191 ? -12.883 18.535 19.808 1.00 94.75 191 TRP A O 1
ATOM 1505 N N . ILE A 1 192 ? -12.994 16.538 18.779 1.00 92.00 192 ILE A N 1
ATOM 1506 C CA . ILE A 1 192 ? -13.268 17.061 17.432 1.00 92.00 192 ILE A CA 1
ATOM 1507 C C . ILE A 1 192 ? -14.733 16.880 17.026 1.00 92.00 192 ILE A C 1
ATOM 1509 O O . ILE A 1 192 ? -15.217 17.555 16.124 1.00 92.00 192 ILE A O 1
ATOM 1513 N N . SER A 1 193 ? -15.448 15.970 17.686 1.00 90.81 193 SER A N 1
ATOM 1514 C CA . SER A 1 193 ? -16.898 15.793 17.564 1.00 90.81 193 SER A CA 1
ATOM 1515 C C . SER A 1 193 ? -17.443 15.096 18.809 1.00 90.81 193 SER A C 1
ATOM 1517 O O . SER A 1 193 ? -16.667 14.608 19.625 1.00 90.81 193 SER A O 1
ATOM 1519 N N . ASP A 1 194 ? -18.762 14.944 18.925 1.00 89.44 194 ASP A N 1
ATOM 1520 C CA . ASP A 1 194 ? -19.395 14.247 20.056 1.00 89.44 194 ASP A CA 1
ATOM 1521 C C . ASP A 1 194 ? -18.916 12.800 20.261 1.00 89.44 194 ASP A C 1
ATOM 1523 O O . ASP A 1 194 ? -19.064 12.244 21.351 1.00 89.44 194 ASP A O 1
ATOM 1527 N N . ARG A 1 195 ? -18.345 12.186 19.218 1.00 89.31 195 ARG A N 1
ATOM 1528 C CA . ARG A 1 195 ? -17.914 10.782 19.176 1.00 89.31 195 ARG A CA 1
ATOM 1529 C C . ARG A 1 195 ? -16.447 10.604 18.807 1.00 89.31 195 ARG A C 1
ATOM 1531 O O . ARG A 1 195 ? -16.034 9.472 18.576 1.00 89.31 195 ARG A O 1
ATOM 1538 N N . ALA A 1 196 ? -15.658 11.673 18.723 1.00 90.81 196 ALA A N 1
ATOM 1539 C CA . ALA A 1 196 ? -14.251 11.547 18.361 1.00 90.81 196 ALA A CA 1
ATOM 1540 C C . ALA A 1 196 ? -13.350 12.499 19.148 1.00 90.81 196 ALA A C 1
ATOM 1542 O O . ALA A 1 196 ? -13.568 13.714 19.170 1.00 90.81 196 ALA A O 1
ATOM 1543 N N . LEU A 1 197 ? -12.315 11.921 19.754 1.00 93.94 197 LEU A N 1
ATOM 1544 C CA . LEU A 1 197 ? -11.275 12.604 20.512 1.00 93.94 197 LEU A CA 1
ATOM 1545 C C . LEU A 1 197 ? -9.942 12.439 19.788 1.00 93.94 197 LEU A C 1
ATOM 1547 O O . LEU A 1 197 ? -9.491 11.320 19.556 1.00 93.94 197 LEU A O 1
ATOM 1551 N N . ASN A 1 198 ? -9.278 13.547 19.495 1.00 91.88 198 ASN A N 1
ATOM 1552 C CA . ASN A 1 198 ? -7.897 13.541 19.044 1.00 91.88 198 ASN A CA 1
ATOM 1553 C C . ASN A 1 198 ? -6.965 13.531 20.250 1.00 91.88 198 ASN A C 1
ATOM 1555 O O . ASN A 1 198 ? -6.962 14.477 21.038 1.00 91.88 198 ASN A O 1
ATOM 1559 N N . ALA A 1 199 ? -6.144 12.492 20.369 1.00 88.94 199 ALA A N 1
ATOM 1560 C CA . ALA A 1 199 ? -5.131 12.368 21.406 1.00 88.94 199 ALA A CA 1
ATOM 1561 C C . ALA A 1 199 ? -3.734 12.382 20.776 1.00 88.94 199 ALA A C 1
ATOM 1563 O O . ALA A 1 199 ? -3.404 11.541 19.943 1.00 88.94 199 ALA A O 1
ATOM 1564 N N . LYS A 1 200 ? -2.902 13.356 21.153 1.00 83.69 200 LYS A N 1
ATOM 1565 C CA . LYS A 1 200 ? -1.520 13.447 20.676 1.00 83.69 200 LYS A CA 1
ATOM 1566 C C . LYS A 1 200 ? -0.621 12.572 21.538 1.00 83.69 200 LYS A C 1
ATOM 1568 O O . LYS A 1 200 ? -0.507 12.819 22.735 1.00 83.69 200 LYS A O 1
ATOM 1573 N N . GLU A 1 201 ? 0.038 11.597 20.935 1.00 82.06 201 GLU A N 1
ATOM 1574 C CA . GLU A 1 201 ? 0.914 10.653 21.627 1.00 82.06 201 GLU A CA 1
ATOM 1575 C C . GLU A 1 201 ? 2.299 11.246 21.916 1.00 82.06 201 GLU A C 1
ATOM 1577 O O . GLU A 1 201 ? 2.862 11.987 21.108 1.00 82.06 201 GLU A O 1
ATOM 1582 N N . VAL A 1 202 ? 2.877 10.875 23.060 1.00 72.19 202 VAL A N 1
ATOM 1583 C CA . VAL A 1 202 ? 4.239 11.259 23.469 1.00 72.19 202 VAL A CA 1
ATOM 1584 C C . VAL A 1 202 ? 5.285 10.570 22.593 1.00 72.19 202 VAL A C 1
ATOM 1586 O O . VAL A 1 202 ? 6.243 11.197 22.154 1.00 72.19 202 VAL A O 1
ATOM 1589 N N . VAL A 1 203 ? 5.096 9.273 22.335 1.00 66.00 203 VAL A N 1
ATOM 1590 C CA . VAL A 1 203 ? 6.098 8.407 21.696 1.00 66.00 203 VAL A CA 1
ATOM 1591 C C . VAL A 1 203 ? 6.260 8.688 20.207 1.00 66.00 203 VAL A C 1
ATOM 1593 O O . VAL A 1 203 ? 7.380 8.753 19.707 1.00 66.00 203 VAL A O 1
ATOM 1596 N N . SER A 1 204 ? 5.145 8.800 19.491 1.00 66.19 204 SER A N 1
ATOM 1597 C CA . SER A 1 204 ? 5.136 8.968 18.038 1.00 66.19 204 SER A CA 1
ATOM 1598 C C . SER A 1 204 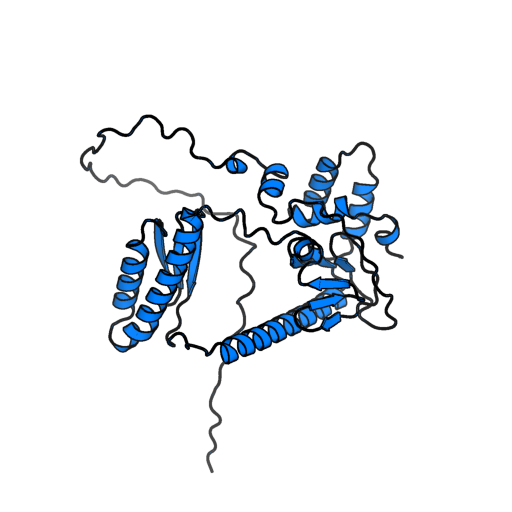? 5.026 10.439 17.628 1.00 66.19 204 SER A C 1
ATOM 1600 O O . SER A 1 204 ? 5.288 10.779 16.476 1.00 66.19 204 SER A O 1
ATOM 1602 N N . GLY A 1 205 ? 4.582 11.312 18.542 1.00 67.25 205 GLY A N 1
ATOM 1603 C CA . GLY A 1 205 ? 4.139 12.668 18.217 1.00 67.25 205 GLY A CA 1
ATOM 1604 C C . GLY A 1 205 ? 2.877 12.710 17.344 1.00 67.25 205 GLY A C 1
ATOM 1605 O O . GLY A 1 205 ? 2.415 13.809 17.017 1.00 67.25 205 GLY A O 1
ATOM 1606 N N . ALA A 1 206 ? 2.330 11.548 16.965 1.00 71.94 206 ALA A N 1
ATOM 1607 C CA . ALA A 1 206 ? 1.171 11.416 16.102 1.00 71.94 206 ALA A CA 1
ATOM 1608 C C . ALA A 1 206 ? -0.111 11.770 16.855 1.00 71.94 206 ALA A C 1
ATOM 1610 O O . ALA A 1 206 ? -0.186 11.701 18.083 1.00 71.94 206 ALA A O 1
ATOM 1611 N N . VAL A 1 207 ? -1.126 12.168 16.094 1.00 74.81 207 VAL A N 1
ATOM 1612 C CA . VAL A 1 207 ? -2.477 12.360 16.612 1.00 74.81 207 VAL A CA 1
ATOM 1613 C C . VAL A 1 207 ? -3.261 11.092 16.317 1.00 74.81 207 VAL A C 1
ATOM 1615 O O . VAL A 1 207 ? -3.495 10.766 15.154 1.00 74.81 207 VAL A O 1
ATOM 1618 N N . SER A 1 208 ? -3.648 10.395 17.376 1.00 78.81 208 SER A N 1
ATOM 1619 C CA . SER A 1 208 ? -4.502 9.217 17.322 1.00 78.81 208 SER A CA 1
ATOM 1620 C C . SER A 1 208 ? -5.949 9.646 17.545 1.00 78.81 208 SER A C 1
ATOM 1622 O O . SER A 1 208 ? -6.282 10.247 18.568 1.00 78.81 208 SER A O 1
ATOM 1624 N N . GLU A 1 209 ? -6.811 9.359 16.572 1.00 87.25 209 GLU A N 1
ATOM 1625 C CA . GLU A 1 209 ? -8.248 9.615 16.673 1.00 87.25 209 GLU A CA 1
ATOM 1626 C C . GLU A 1 209 ? -8.924 8.441 17.395 1.00 87.25 209 GLU A C 1
ATOM 1628 O O . GLU A 1 209 ? -9.009 7.327 16.875 1.00 87.25 209 GLU A O 1
ATOM 1633 N N . MET A 1 210 ? -9.422 8.690 18.604 1.00 89.06 210 MET A N 1
ATOM 1634 C CA . MET A 1 210 ? -10.249 7.748 19.351 1.00 89.06 210 MET A CA 1
ATOM 1635 C C . MET A 1 210 ? -11.713 7.979 18.990 1.00 89.06 210 MET A C 1
ATOM 1637 O O . MET A 1 210 ? -12.269 9.037 19.289 1.00 89.06 210 MET A O 1
ATOM 1641 N N . ARG A 1 211 ? -12.345 6.987 18.358 1.00 87.81 211 ARG A N 1
ATOM 1642 C CA . ARG A 1 211 ? -13.776 7.016 18.037 1.00 87.81 211 ARG A CA 1
ATOM 1643 C C . ARG A 1 211 ? -14.582 6.256 19.070 1.00 87.81 211 ARG A C 1
ATOM 1645 O O . ARG A 1 211 ? -14.211 5.142 19.434 1.00 87.81 211 ARG A O 1
ATOM 1652 N N . PHE A 1 212 ? -15.708 6.838 19.460 1.00 87.50 212 PHE A N 1
ATOM 1653 C CA . PHE A 1 212 ? -16.571 6.305 20.494 1.00 87.50 212 PHE A CA 1
ATOM 1654 C C . PHE A 1 212 ? -17.919 5.837 19.955 1.00 87.50 212 PHE A C 1
ATOM 1656 O O . PHE A 1 212 ? -18.581 6.535 19.182 1.00 87.50 212 PHE A O 1
ATOM 1663 N N . SER A 1 213 ? -18.336 4.653 20.405 1.00 82.31 213 SER A N 1
ATOM 1664 C CA . SER A 1 213 ? -19.697 4.142 20.211 1.00 82.31 213 SER A CA 1
ATOM 1665 C C . SER A 1 213 ? -20.497 4.224 21.508 1.00 82.31 213 SER A C 1
ATOM 1667 O O . SER A 1 213 ? -19.952 4.001 22.588 1.00 82.31 213 SER A O 1
ATOM 1669 N N . ALA A 1 214 ? -21.795 4.517 21.402 1.00 76.38 214 ALA A N 1
ATOM 1670 C CA . ALA A 1 214 ? -22.721 4.401 22.529 1.00 76.38 214 ALA A CA 1
ATOM 1671 C C . ALA A 1 214 ? -22.945 2.932 22.931 1.00 76.38 214 ALA A C 1
ATOM 1673 O O . ALA A 1 214 ? -23.268 2.646 24.084 1.00 76.38 214 ALA A O 1
ATOM 1674 N N . ASP A 1 215 ? -22.730 2.004 21.997 1.00 73.69 215 ASP A N 1
ATOM 1675 C CA . ASP A 1 215 ? -22.768 0.580 22.291 1.00 73.69 215 ASP A CA 1
ATOM 1676 C C . ASP A 1 215 ? -21.519 0.181 23.087 1.00 73.69 215 ASP A C 1
ATOM 1678 O O . ASP A 1 215 ? -20.401 0.584 22.733 1.00 73.69 215 ASP A O 1
ATOM 1682 N N . PRO A 1 216 ? -21.676 -0.606 24.167 1.00 63.19 216 PRO A N 1
ATOM 1683 C CA . PRO A 1 216 ? -20.530 -1.135 24.881 1.00 63.19 216 PRO A CA 1
ATOM 1684 C C . PRO A 1 216 ? -19.690 -1.998 23.931 1.00 63.19 216 PRO A C 1
ATOM 1686 O O . PRO A 1 216 ? -20.241 -2.648 23.035 1.00 63.19 216 PRO A O 1
ATOM 1689 N N . PRO A 1 217 ? -18.359 -2.027 24.111 1.00 62.84 217 PRO A N 1
ATOM 1690 C CA . PRO A 1 217 ? -17.522 -2.951 23.368 1.00 62.84 217 PRO A CA 1
ATOM 1691 C C . PRO A 1 217 ? -18.024 -4.371 23.642 1.00 62.84 217 PRO A C 1
ATOM 1693 O O . PRO A 1 217 ? -18.041 -4.827 24.783 1.00 62.84 217 PRO A O 1
ATOM 1696 N N . VAL A 1 218 ? -18.499 -5.051 22.598 1.00 66.94 218 VAL A N 1
ATOM 1697 C CA . VAL A 1 218 ? -18.936 -6.442 22.710 1.00 66.94 218 VAL A CA 1
ATOM 1698 C C . VAL A 1 218 ? -17.693 -7.274 22.991 1.00 66.94 218 VAL A C 1
ATOM 1700 O O . VAL A 1 218 ? -16.799 -7.345 22.145 1.00 66.94 218 VAL A O 1
ATOM 1703 N N . GLU A 1 219 ? -17.627 -7.892 24.171 1.00 67.44 219 GLU A N 1
ATOM 1704 C CA . GLU A 1 219 ? -16.640 -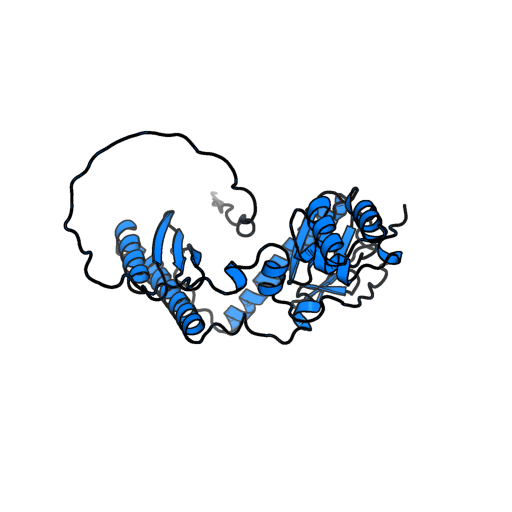8.934 24.437 1.00 67.44 219 GLU A CA 1
ATOM 1705 C C . GLU A 1 219 ? -16.990 -10.141 23.574 1.00 67.44 219 GLU A C 1
ATOM 1707 O O . GLU A 1 219 ? -17.847 -10.956 23.906 1.00 67.44 219 GLU A O 1
ATOM 1712 N N . LEU A 1 220 ? -16.360 -10.206 22.406 1.00 72.44 220 LEU A N 1
ATOM 1713 C CA . LEU A 1 220 ? -16.462 -11.361 21.538 1.00 72.44 220 LEU A CA 1
ATOM 1714 C C . LEU A 1 220 ? -15.673 -12.499 22.172 1.00 72.44 220 LEU A C 1
ATOM 1716 O O . LEU A 1 220 ? -14.524 -12.324 22.589 1.00 72.44 220 LEU A O 1
ATOM 1720 N N . THR A 1 221 ? -16.255 -13.694 22.180 1.00 80.56 221 THR A N 1
ATOM 1721 C CA . THR A 1 221 ? -15.457 -14.894 22.427 1.00 80.56 221 THR A CA 1
ATOM 1722 C C . THR A 1 221 ? -14.341 -14.988 21.375 1.00 80.56 221 THR A C 1
ATOM 1724 O O . THR A 1 221 ? -14.505 -14.483 20.258 1.00 80.56 221 THR A O 1
ATOM 1727 N N . PRO A 1 222 ? -13.212 -15.671 21.649 1.00 78.44 222 PRO A N 1
ATOM 1728 C CA . PRO A 1 222 ? -12.141 -15.829 20.661 1.00 78.44 222 PRO A CA 1
ATOM 1729 C C . PRO A 1 222 ? -12.640 -16.348 19.302 1.00 78.44 222 PRO A C 1
ATOM 1731 O O . PRO A 1 222 ? -12.185 -15.899 18.252 1.00 78.44 222 PRO A O 1
ATOM 1734 N N . LYS A 1 223 ? -13.643 -17.236 19.321 1.00 82.94 223 LYS A N 1
ATOM 1735 C CA . LYS A 1 223 ? -14.279 -17.794 18.123 1.00 82.94 223 LYS A CA 1
ATOM 1736 C C . LYS A 1 223 ? -15.092 -16.755 17.342 1.00 82.94 223 LYS A C 1
ATOM 1738 O O . LYS A 1 223 ? -15.044 -16.741 16.116 1.00 82.94 223 LYS A O 1
ATOM 1743 N N . GLU A 1 224 ? -15.836 -15.890 18.026 1.00 81.06 224 GLU A N 1
ATOM 1744 C CA . GLU A 1 224 ? -16.604 -14.815 17.385 1.00 81.06 224 GLU A CA 1
ATOM 1745 C C . GLU A 1 224 ? -15.698 -13.698 16.871 1.00 81.06 224 GLU A C 1
ATOM 1747 O O . GLU A 1 224 ? -15.942 -13.174 15.787 1.00 81.06 224 GLU A O 1
ATOM 1752 N N . SER A 1 225 ? -14.626 -13.379 17.601 1.00 73.12 225 SER A N 1
ATOM 1753 C CA . SER A 1 225 ? -13.597 -12.441 17.146 1.00 73.12 225 SER A CA 1
ATOM 1754 C C . SER A 1 225 ? -12.960 -12.936 15.852 1.00 73.12 225 SER A C 1
ATOM 1756 O O . SER A 1 225 ? -12.927 -12.205 14.865 1.00 73.12 225 SER A O 1
ATOM 1758 N N . GLN A 1 226 ? -12.543 -14.206 15.819 1.00 74.56 226 GLN A N 1
ATOM 1759 C CA . GLN A 1 226 ? -11.968 -14.811 14.621 1.00 74.56 226 GLN A CA 1
ATOM 1760 C C . GLN A 1 226 ? -12.955 -14.798 13.447 1.00 74.56 226 GLN A C 1
ATOM 1762 O O . GLN A 1 226 ? -12.594 -14.396 12.342 1.00 74.56 226 GLN A O 1
ATOM 1767 N N . ARG A 1 227 ? -14.213 -15.188 13.681 1.00 81.06 227 ARG A N 1
ATOM 1768 C CA . ARG A 1 227 ? -15.246 -15.174 12.640 1.00 81.06 227 ARG A CA 1
ATOM 1769 C C . ARG A 1 227 ? -15.477 -13.764 12.089 1.00 81.06 227 ARG A C 1
ATOM 1771 O O . ARG A 1 227 ? -15.571 -13.591 10.879 1.00 81.06 227 ARG A O 1
ATOM 1778 N N . ARG A 1 228 ? -15.543 -12.754 12.957 1.00 77.19 228 ARG A N 1
ATOM 1779 C CA . ARG A 1 228 ? -15.740 -11.358 12.552 1.00 77.19 228 ARG A CA 1
ATOM 1780 C C . ARG A 1 228 ? -14.545 -10.818 11.769 1.00 77.19 228 ARG A C 1
ATOM 1782 O O . ARG A 1 228 ? -14.733 -10.096 10.796 1.00 77.19 228 ARG A O 1
ATOM 1789 N N . GLU A 1 229 ? -13.323 -11.180 12.154 1.00 73.25 229 GLU A N 1
ATOM 1790 C CA . GLU A 1 229 ? -12.119 -10.855 11.383 1.00 73.25 229 GLU A CA 1
ATOM 1791 C C . GLU A 1 229 ? -12.141 -11.483 9.986 1.00 73.25 229 GLU A C 1
ATOM 1793 O O . GLU A 1 229 ? -11.750 -10.837 9.016 1.00 73.25 229 GLU A O 1
ATOM 1798 N N . GLU A 1 230 ? -12.599 -12.730 9.866 1.00 78.12 230 GLU A N 1
ATOM 1799 C CA . GLU A 1 230 ? -12.742 -13.418 8.580 1.00 78.12 230 GLU A CA 1
ATOM 1800 C C . GLU A 1 230 ? -13.827 -12.773 7.703 1.00 78.12 230 GLU A C 1
ATOM 1802 O O . GLU A 1 230 ? -13.594 -12.548 6.514 1.00 78.12 230 GLU A O 1
ATOM 1807 N N . GLU A 1 231 ? -14.977 -12.416 8.283 1.00 80.19 231 GLU A N 1
ATOM 1808 C CA . GLU A 1 231 ? -16.063 -11.709 7.591 1.00 80.19 231 GLU A CA 1
ATOM 1809 C C . GLU A 1 231 ? -15.623 -10.310 7.121 1.00 80.19 231 GLU A C 1
ATOM 1811 O O . GLU A 1 231 ? -15.821 -9.966 5.954 1.00 80.19 231 GLU A O 1
ATOM 1816 N N . ASN A 1 232 ? -14.949 -9.536 7.978 1.00 73.06 232 ASN A N 1
ATOM 1817 C CA . ASN A 1 232 ? -14.399 -8.226 7.617 1.00 73.06 232 ASN A CA 1
ATOM 1818 C C . ASN A 1 232 ? -13.346 -8.344 6.512 1.00 73.06 232 ASN A C 1
ATOM 1820 O O . ASN A 1 232 ? -13.400 -7.610 5.527 1.00 73.06 232 ASN A O 1
ATOM 1824 N N . ALA A 1 233 ? -12.413 -9.294 6.640 1.00 74.12 233 ALA A N 1
ATOM 1825 C CA . ALA A 1 233 ? -11.391 -9.523 5.625 1.00 74.12 233 ALA A CA 1
ATOM 1826 C C . ALA A 1 233 ? -12.020 -9.894 4.278 1.00 74.12 233 ALA A C 1
ATOM 1828 O O . ALA A 1 233 ? -11.564 -9.427 3.236 1.00 74.12 233 ALA A O 1
ATOM 1829 N N . ARG A 1 234 ? -13.082 -10.707 4.282 1.00 79.00 234 ARG A N 1
ATOM 1830 C CA . ARG A 1 234 ? -13.830 -11.045 3.069 1.00 79.00 234 ARG A CA 1
ATOM 1831 C C . ARG A 1 234 ? -14.490 -9.813 2.448 1.00 79.00 234 ARG A C 1
ATOM 1833 O O . ARG A 1 234 ? -14.354 -9.617 1.244 1.00 79.00 234 ARG A O 1
ATOM 1840 N N . TRP A 1 235 ? -15.160 -8.987 3.247 1.00 79.12 235 TRP A N 1
ATOM 1841 C CA . TRP A 1 235 ? -15.822 -7.777 2.756 1.00 79.12 235 TRP A CA 1
ATOM 1842 C C . TRP A 1 235 ? -14.825 -6.764 2.171 1.00 79.12 235 TRP A C 1
ATOM 1844 O O . TRP A 1 235 ? -15.003 -6.319 1.038 1.00 79.12 235 TRP A O 1
ATOM 1854 N N . GLU A 1 236 ? -13.720 -6.484 2.873 1.00 76.25 236 GLU A N 1
ATOM 1855 C CA . GLU A 1 236 ? -12.642 -5.613 2.371 1.00 76.25 236 GLU A CA 1
ATOM 1856 C C . GLU A 1 236 ? -12.083 -6.108 1.031 1.00 76.25 236 GLU A C 1
ATOM 1858 O O . GLU A 1 236 ? -11.731 -5.329 0.145 1.00 76.25 236 GLU A O 1
ATOM 1863 N N . ASN A 1 237 ? -11.982 -7.426 0.885 1.00 78.44 237 ASN A N 1
ATOM 1864 C CA . ASN A 1 237 ? -11.489 -8.077 -0.316 1.00 78.44 237 ASN A CA 1
ATOM 1865 C C . ASN A 1 237 ? -12.479 -7.959 -1.490 1.00 78.44 237 ASN A C 1
ATOM 1867 O O . ASN A 1 237 ? -12.089 -7.623 -2.612 1.00 78.44 237 ASN A O 1
ATOM 1871 N N . GLU A 1 238 ? -13.769 -8.179 -1.242 1.00 83.38 238 GLU A N 1
ATOM 1872 C CA . GLU A 1 238 ? -14.822 -7.995 -2.246 1.00 83.38 238 GLU A CA 1
ATOM 1873 C C . GLU A 1 238 ? -14.907 -6.529 -2.710 1.00 83.38 238 GLU A C 1
ATOM 1875 O O . GLU A 1 238 ? -14.991 -6.264 -3.917 1.00 83.38 238 GLU A O 1
ATOM 1880 N N . GLU A 1 239 ? -14.798 -5.570 -1.785 1.00 84.06 239 GLU A N 1
ATOM 1881 C CA . GLU A 1 239 ? -14.768 -4.138 -2.096 1.00 84.06 239 GLU A CA 1
ATOM 1882 C C . GLU A 1 239 ? -13.528 -3.770 -2.924 1.00 84.06 239 GLU A C 1
ATOM 1884 O O . GLU A 1 239 ? -13.643 -3.147 -3.987 1.00 84.06 239 GLU A O 1
ATOM 1889 N N . LEU A 1 240 ? -12.345 -4.218 -2.489 1.00 84.44 240 LEU A N 1
ATOM 1890 C CA . LEU A 1 240 ? -11.082 -4.004 -3.191 1.00 84.44 240 LEU A CA 1
ATOM 1891 C C . LEU A 1 240 ? -11.147 -4.530 -4.628 1.00 84.44 240 LEU A C 1
ATOM 1893 O O . LEU A 1 240 ? -10.828 -3.802 -5.567 1.00 84.44 240 LEU A O 1
ATOM 1897 N N . THR A 1 241 ? -11.611 -5.765 -4.817 1.00 86.44 241 THR A N 1
ATOM 1898 C CA . THR A 1 241 ? -11.719 -6.384 -6.146 1.00 86.44 241 THR A CA 1
ATOM 1899 C C . THR A 1 241 ? -12.728 -5.660 -7.026 1.00 86.44 241 THR A C 1
ATOM 1901 O O . THR A 1 241 ? -12.477 -5.441 -8.213 1.00 86.44 241 THR A O 1
ATOM 1904 N N . SER A 1 242 ? -13.859 -5.238 -6.461 1.00 88.75 242 SER A N 1
ATOM 1905 C CA . SER A 1 242 ? -14.867 -4.459 -7.188 1.00 88.75 242 SER A CA 1
ATOM 1906 C C . SER A 1 242 ? -14.305 -3.118 -7.658 1.00 88.75 242 SER A C 1
ATOM 1908 O O . SER A 1 242 ? -14.529 -2.703 -8.799 1.00 88.75 242 SER A O 1
ATOM 1910 N N . ARG A 1 243 ? -13.514 -2.456 -6.808 1.00 88.06 243 ARG A N 1
ATOM 1911 C CA . ARG A 1 243 ? -12.834 -1.209 -7.152 1.00 88.06 243 ARG A CA 1
ATOM 1912 C C . ARG A 1 243 ? -11.769 -1.420 -8.225 1.00 88.06 243 ARG A C 1
ATOM 1914 O O . ARG A 1 243 ? -11.744 -0.668 -9.195 1.00 88.06 243 ARG A O 1
ATOM 1921 N N . MET A 1 244 ? -10.950 -2.462 -8.099 1.00 90.31 244 MET A N 1
ATOM 1922 C CA . MET A 1 244 ? -9.960 -2.839 -9.110 1.00 90.31 244 MET A CA 1
ATOM 1923 C C . MET A 1 244 ? -10.602 -3.075 -10.473 1.00 90.31 244 MET A C 1
ATOM 1925 O O . MET A 1 244 ? -10.135 -2.531 -11.469 1.00 90.31 244 MET A O 1
ATOM 1929 N N . ARG A 1 245 ? -11.709 -3.830 -10.515 1.00 91.75 245 ARG A N 1
ATOM 1930 C CA . ARG A 1 245 ? -12.458 -4.085 -11.752 1.00 91.75 245 ARG A CA 1
ATOM 1931 C C . ARG A 1 245 ? -12.895 -2.793 -12.429 1.00 91.75 245 ARG A C 1
ATOM 1933 O O . ARG A 1 245 ? -12.750 -2.666 -13.638 1.00 91.75 245 ARG A O 1
ATOM 1940 N N . ARG A 1 246 ? -13.385 -1.826 -11.650 1.00 90.62 246 ARG A N 1
ATOM 1941 C CA . ARG A 1 246 ? -13.800 -0.515 -12.161 1.00 90.62 246 ARG A CA 1
ATOM 1942 C C . ARG A 1 246 ? -12.620 0.288 -12.709 1.00 90.62 246 ARG A C 1
ATOM 1944 O O . ARG A 1 246 ? -12.716 0.819 -13.806 1.00 90.62 246 ARG A O 1
ATOM 1951 N N . VAL A 1 247 ? -11.522 0.362 -11.957 1.00 89.88 247 VAL A N 1
ATOM 1952 C CA . VAL A 1 247 ? -10.322 1.132 -12.330 1.00 89.88 247 VAL A CA 1
ATOM 1953 C C . VAL A 1 247 ? -9.676 0.553 -13.590 1.00 89.88 247 VAL A C 1
ATOM 1955 O O . VAL A 1 247 ? -9.453 1.277 -14.556 1.00 89.88 247 VAL A O 1
ATOM 1958 N N . LEU A 1 248 ? -9.444 -0.759 -13.619 1.00 91.69 248 LEU A N 1
ATOM 1959 C CA . LEU A 1 248 ? -8.857 -1.436 -14.776 1.00 91.69 248 LEU A CA 1
ATOM 1960 C C . LEU A 1 248 ? -9.811 -1.439 -15.974 1.00 91.69 248 LEU A C 1
ATOM 1962 O O . LEU A 1 248 ? -9.379 -1.195 -17.096 1.00 91.69 248 LEU A O 1
ATOM 1966 N N . GLY A 1 249 ? -11.115 -1.626 -15.744 1.00 90.50 249 GLY A N 1
ATOM 1967 C CA . GLY A 1 249 ? -12.149 -1.515 -16.778 1.00 90.50 249 GLY A CA 1
ATOM 1968 C C . GLY A 1 249 ? -12.213 -0.132 -17.435 1.00 90.50 249 GLY A C 1
ATOM 1969 O O . GLY A 1 249 ? -12.545 -0.030 -18.609 1.00 90.50 249 GLY A O 1
ATOM 1970 N N . ALA A 1 250 ? -11.834 0.923 -16.708 1.00 88.38 250 ALA A N 1
ATOM 1971 C CA . ALA A 1 250 ? -11.697 2.282 -17.232 1.00 88.38 250 ALA A CA 1
ATOM 1972 C C . ALA A 1 250 ? -10.328 2.561 -17.893 1.00 88.38 250 ALA A C 1
ATOM 1974 O O . ALA A 1 250 ? -10.078 3.678 -18.335 1.00 88.38 250 ALA A O 1
ATOM 1975 N N . GLY A 1 251 ? -9.428 1.575 -17.964 1.00 87.25 251 GLY A N 1
ATOM 1976 C CA . GLY A 1 251 ? -8.106 1.729 -18.579 1.00 87.25 251 GLY A CA 1
ATOM 1977 C C . GLY A 1 251 ? -7.044 2.367 -17.674 1.00 87.25 251 GLY A C 1
ATOM 1978 O O . GLY A 1 251 ? -5.985 2.767 -18.154 1.00 87.25 251 GLY A O 1
ATOM 1979 N N . HIS A 1 252 ? -7.295 2.474 -16.369 1.00 88.00 252 HIS A N 1
ATOM 1980 C CA . HIS A 1 252 ? -6.357 3.068 -15.414 1.00 88.00 252 HIS A CA 1
ATOM 1981 C C . HIS A 1 252 ? -5.335 2.060 -14.862 1.00 88.00 252 HIS A C 1
ATOM 1983 O O . HIS A 1 252 ? -5.415 0.853 -15.101 1.00 88.00 252 HIS A O 1
ATOM 1989 N N . CYS A 1 253 ? -4.365 2.573 -14.099 1.00 87.88 253 CYS A N 1
ATOM 1990 C CA . CYS A 1 253 ? -3.321 1.779 -13.459 1.00 87.88 253 CYS A CA 1
ATOM 1991 C C . CYS A 1 253 ? -3.683 1.406 -12.011 1.00 87.88 253 CYS A C 1
ATOM 1993 O O . CYS A 1 253 ? -4.090 2.257 -11.211 1.00 87.88 253 CYS A O 1
ATOM 1995 N N . TRP A 1 254 ? -3.464 0.140 -11.660 1.00 92.25 254 TRP A N 1
ATOM 1996 C CA . TRP A 1 254 ? -3.542 -0.380 -10.301 1.00 92.25 254 TRP A CA 1
ATOM 1997 C C . TRP A 1 254 ? -2.175 -0.882 -9.833 1.00 92.25 254 TRP A C 1
ATOM 1999 O O . TRP A 1 254 ? -1.542 -1.691 -10.510 1.00 92.25 254 TRP A O 1
ATOM 2009 N N . ILE A 1 255 ? -1.724 -0.439 -8.657 1.00 91.38 255 ILE A N 1
ATOM 2010 C CA . ILE A 1 255 ? -0.373 -0.727 -8.163 1.00 91.38 255 ILE A CA 1
ATOM 2011 C C . ILE A 1 255 ? -0.425 -1.442 -6.814 1.00 91.38 255 ILE A C 1
ATOM 2013 O O . ILE A 1 255 ? -1.079 -0.980 -5.877 1.00 91.38 255 ILE A O 1
ATOM 2017 N N . PHE A 1 256 ? 0.326 -2.537 -6.710 1.00 93.00 256 PHE A N 1
ATOM 2018 C CA . PHE A 1 256 ? 0.638 -3.248 -5.475 1.00 93.00 256 PHE A CA 1
ATOM 2019 C C . PHE A 1 256 ? 2.100 -3.013 -5.108 1.00 93.00 256 PHE A C 1
ATOM 2021 O O . PHE A 1 256 ? 3.004 -3.405 -5.844 1.00 93.00 256 PHE A O 1
ATOM 2028 N N . LEU A 1 257 ? 2.329 -2.356 -3.976 1.00 90.75 257 LEU A N 1
ATOM 2029 C CA . LEU A 1 257 ? 3.661 -1.977 -3.522 1.00 90.75 257 LEU A CA 1
ATOM 2030 C C . LEU A 1 257 ? 4.230 -3.011 -2.559 1.00 90.75 257 LEU A C 1
ATOM 2032 O O . LEU A 1 257 ? 3.511 -3.659 -1.791 1.00 90.75 257 LEU A O 1
ATOM 2036 N N . SER A 1 258 ? 5.556 -3.089 -2.519 1.00 90.06 258 SER A N 1
ATOM 2037 C CA . SER A 1 258 ? 6.279 -4.006 -1.646 1.00 90.06 258 SER A CA 1
ATOM 2038 C C . SER A 1 258 ? 5.980 -3.757 -0.172 1.00 90.06 258 SER A C 1
ATOM 2040 O O . SER A 1 258 ? 6.062 -4.699 0.597 1.00 90.06 258 SER A O 1
ATOM 2042 N N . GLN A 1 259 ? 5.567 -2.548 0.235 1.00 83.81 259 GLN A N 1
ATOM 2043 C CA . GLN A 1 259 ? 5.150 -2.218 1.613 1.00 83.81 259 GLN A CA 1
ATOM 2044 C C . GLN A 1 259 ? 3.757 -2.754 1.999 1.00 83.81 259 GLN A C 1
ATOM 2046 O O . GLN A 1 259 ? 3.265 -2.456 3.086 1.00 83.81 259 GLN A O 1
ATOM 2051 N N . GLY A 1 260 ? 3.086 -3.501 1.118 1.00 79.88 260 GLY A N 1
ATOM 2052 C CA . GLY A 1 260 ? 1.736 -4.016 1.360 1.00 79.88 260 GLY A CA 1
ATOM 2053 C C . GLY A 1 260 ? 0.625 -2.988 1.151 1.00 79.88 260 GLY A C 1
ATOM 2054 O O . GLY A 1 260 ? -0.543 -3.311 1.358 1.00 79.88 260 GLY A O 1
ATOM 2055 N N . THR A 1 261 ? 0.966 -1.773 0.722 1.00 78.62 261 THR A N 1
ATOM 2056 C CA . THR A 1 261 ? -0.005 -0.789 0.248 1.00 78.62 261 THR A CA 1
ATOM 2057 C C . THR A 1 261 ? -0.425 -1.124 -1.180 1.00 78.62 261 THR A C 1
ATOM 2059 O O . THR A 1 261 ? 0.376 -1.567 -2.004 1.00 78.62 261 THR A O 1
ATOM 2062 N N . ALA A 1 262 ? -1.703 -0.916 -1.475 1.00 79.00 262 ALA A N 1
ATOM 2063 C CA . ALA A 1 262 ? -2.267 -1.095 -2.802 1.00 79.00 262 ALA A CA 1
ATOM 2064 C C . ALA A 1 262 ? -3.210 0.065 -3.107 1.00 79.00 262 ALA A C 1
ATOM 2066 O O . ALA A 1 262 ? -3.850 0.598 -2.198 1.00 79.00 262 ALA A O 1
ATOM 2067 N N . GLY A 1 263 ? -3.302 0.456 -4.371 1.00 75.81 263 GLY A N 1
ATOM 2068 C CA . GLY A 1 263 ? -4.234 1.498 -4.774 1.00 75.81 263 GLY A CA 1
ATOM 2069 C C . GLY A 1 263 ? -4.132 1.872 -6.241 1.00 75.81 263 GLY A C 1
ATOM 2070 O O . GLY A 1 263 ? -3.218 1.467 -6.960 1.00 75.81 263 GLY A O 1
ATOM 2071 N N . ASP A 1 264 ? -5.092 2.678 -6.659 1.00 71.00 264 ASP A N 1
ATOM 2072 C CA . ASP A 1 264 ? -5.139 3.308 -7.965 1.00 71.00 264 ASP A CA 1
ATOM 2073 C C . ASP A 1 264 ? -4.136 4.462 -8.059 1.00 71.00 264 ASP A C 1
ATOM 2075 O O . ASP A 1 264 ? -3.988 5.285 -7.153 1.00 71.00 264 ASP A O 1
ATOM 2079 N N . GLN A 1 265 ? -3.438 4.531 -9.188 1.00 66.12 265 GLN A N 1
ATOM 2080 C CA . GLN A 1 265 ? -2.471 5.586 -9.487 1.00 66.12 265 GLN A CA 1
ATOM 2081 C C . GLN A 1 265 ? -2.795 6.193 -10.858 1.00 66.12 265 GLN A C 1
ATOM 2083 O O . GLN A 1 265 ? -1.983 6.171 -11.771 1.00 66.12 265 GLN A O 1
ATOM 2088 N N . GLY A 1 266 ? -4.008 6.743 -10.999 1.00 60.41 266 GLY A N 1
ATOM 2089 C CA . GLY A 1 266 ? -4.428 7.548 -12.156 1.00 60.41 266 GLY A CA 1
ATOM 2090 C C . GLY A 1 266 ? -4.401 6.859 -13.530 1.00 60.41 266 GLY A C 1
ATOM 2091 O O . GLY A 1 266 ? -4.395 5.633 -13.644 1.00 60.41 266 GLY A O 1
ATOM 2092 N N . GLU A 1 267 ? -4.428 7.683 -14.585 1.00 57.91 267 GLU A N 1
ATOM 2093 C CA . GLU A 1 267 ? -4.432 7.259 -15.991 1.00 57.91 267 GLU A CA 1
ATOM 2094 C C . GLU A 1 267 ? -3.079 6.711 -16.465 1.00 57.91 267 GLU A C 1
ATOM 2096 O O . GLU A 1 267 ? -2.019 7.287 -16.227 1.00 57.91 267 GLU A O 1
ATOM 2101 N N . PHE A 1 268 ? -3.141 5.579 -17.169 1.00 57.09 268 PHE A N 1
ATOM 2102 C CA . PHE A 1 268 ? -2.006 4.751 -17.574 1.00 57.09 268 PHE A CA 1
ATOM 2103 C C . PHE A 1 268 ? -1.176 5.318 -18.739 1.00 57.09 268 PHE A C 1
ATOM 2105 O O . PHE A 1 268 ? 0.018 5.031 -18.813 1.00 57.09 268 PHE A O 1
ATOM 2112 N N . GLY A 1 269 ? -1.758 6.151 -19.611 1.00 57.19 269 GLY A N 1
ATOM 2113 C CA . GLY A 1 269 ? -1.148 6.568 -20.887 1.00 57.19 269 GLY A CA 1
ATOM 2114 C C . GLY A 1 269 ? 0.216 7.274 -20.795 1.00 57.19 269 GLY A C 1
ATOM 2115 O O . GLY A 1 269 ? 0.904 7.409 -21.800 1.00 57.19 269 GLY A O 1
ATOM 2116 N N . ILE A 1 270 ? 0.638 7.693 -19.599 1.00 63.78 270 ILE A N 1
ATOM 2117 C CA . ILE A 1 270 ? 1.911 8.393 -19.347 1.00 63.78 270 ILE A CA 1
ATOM 2118 C C . ILE A 1 270 ? 2.940 7.479 -18.655 1.00 63.78 270 ILE A C 1
ATOM 2120 O O . ILE A 1 270 ? 4.144 7.730 -18.697 1.00 63.78 270 ILE A O 1
ATOM 2124 N N . PHE A 1 271 ? 2.487 6.399 -18.019 1.00 76.50 271 PHE A N 1
ATOM 2125 C CA . PHE A 1 271 ? 3.247 5.694 -16.989 1.00 76.50 271 PHE A CA 1
ATOM 2126 C C . PHE A 1 271 ? 4.377 4.829 -17.569 1.00 76.50 271 PHE A C 1
ATOM 2128 O O . PHE A 1 271 ? 5.543 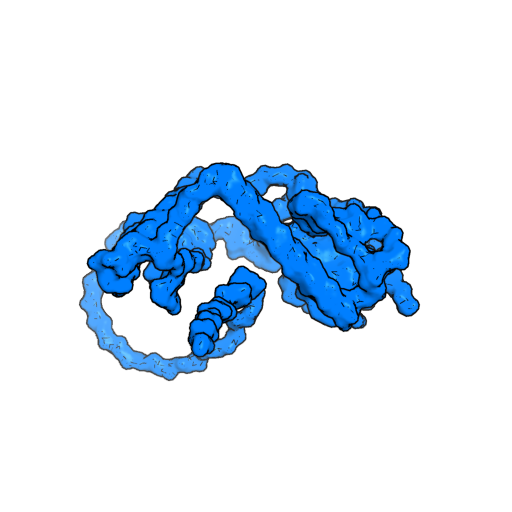5.014 -17.223 1.00 76.50 271 PHE A O 1
ATOM 2135 N N . GLY A 1 272 ? 4.045 3.922 -18.494 1.00 80.94 272 GLY A N 1
ATOM 2136 C CA . GLY A 1 272 ? 5.006 3.011 -19.128 1.00 80.94 272 GLY A CA 1
ATOM 2137 C C . GLY A 1 272 ? 6.098 3.730 -19.931 1.00 80.94 272 GLY A C 1
ATOM 2138 O O . GLY A 1 272 ? 7.281 3.535 -19.641 1.00 80.94 272 GLY A O 1
ATOM 2139 N N . PRO A 1 273 ? 5.742 4.615 -20.888 1.00 85.94 273 PRO A N 1
ATOM 2140 C CA . PRO A 1 273 ? 6.724 5.343 -21.689 1.00 85.94 273 PRO A CA 1
ATOM 2141 C C . PRO A 1 273 ? 7.699 6.164 -20.843 1.00 85.94 273 PRO A C 1
ATOM 2143 O O . PRO A 1 273 ? 8.898 6.168 -21.116 1.00 85.94 273 PRO A O 1
ATOM 2146 N N . LYS A 1 274 ? 7.209 6.818 -19.781 1.00 89.62 274 LYS A N 1
ATOM 2147 C CA . LYS A 1 274 ? 8.050 7.643 -18.913 1.00 89.62 274 LYS A CA 1
ATOM 2148 C C . LYS A 1 274 ? 9.016 6.809 -18.072 1.00 89.62 274 LYS A C 1
ATOM 2150 O O . LYS A 1 274 ? 10.181 7.183 -17.960 1.00 89.62 274 LYS A O 1
ATOM 2155 N N . VAL A 1 275 ? 8.572 5.676 -17.519 1.00 91.44 275 VAL A N 1
ATOM 2156 C CA . VAL A 1 275 ? 9.474 4.753 -16.807 1.00 91.44 275 VAL A CA 1
ATOM 2157 C C . VAL A 1 275 ? 10.552 4.230 -17.753 1.00 91.44 275 VAL A C 1
ATOM 2159 O O . VAL A 1 275 ? 11.730 4.326 -17.418 1.00 91.44 275 VAL A O 1
ATOM 2162 N N . ASN A 1 276 ? 10.184 3.777 -18.956 1.00 91.88 276 ASN A N 1
ATOM 2163 C CA . ASN A 1 276 ? 11.149 3.321 -19.961 1.00 91.88 276 ASN A CA 1
ATOM 2164 C C . ASN A 1 276 ? 12.151 4.420 -20.340 1.00 91.88 276 ASN A C 1
ATOM 2166 O O . ASN A 1 276 ? 13.352 4.161 -20.383 1.00 91.88 276 ASN A O 1
ATOM 2170 N N . GLN A 1 277 ? 11.674 5.652 -20.562 1.00 93.62 277 GLN A N 1
ATOM 2171 C CA . GLN A 1 277 ? 12.524 6.810 -20.847 1.00 93.62 277 GLN A CA 1
ATOM 2172 C C . GLN A 1 277 ? 13.534 7.039 -19.719 1.00 93.62 277 GLN A C 1
ATOM 2174 O O . GLN A 1 277 ? 14.734 7.116 -19.982 1.00 93.62 277 GLN A O 1
ATOM 2179 N N . ILE A 1 278 ? 13.058 7.121 -18.470 1.00 95.62 278 ILE A N 1
ATOM 2180 C CA . ILE A 1 278 ? 13.928 7.353 -17.316 1.00 95.62 278 ILE A CA 1
ATOM 2181 C C . ILE A 1 278 ? 14.930 6.213 -17.210 1.00 95.62 278 ILE A C 1
ATOM 2183 O O . ILE A 1 278 ? 16.115 6.499 -17.125 1.00 95.62 278 ILE A O 1
ATOM 2187 N N . MET A 1 279 ? 14.500 4.948 -17.264 1.00 95.56 279 MET A N 1
ATOM 2188 C CA . MET A 1 279 ? 15.364 3.772 -17.095 1.00 95.56 279 MET A CA 1
ATOM 2189 C C . MET A 1 279 ? 16.403 3.600 -18.216 1.00 95.56 279 MET A C 1
ATOM 2191 O O . MET A 1 279 ? 17.516 3.139 -17.949 1.00 95.56 279 MET A O 1
ATOM 2195 N N . ALA A 1 280 ? 16.099 4.045 -19.437 1.00 94.75 280 ALA A N 1
ATOM 2196 C CA . ALA A 1 280 ? 17.031 4.041 -20.565 1.00 94.75 280 ALA A CA 1
ATOM 2197 C C . ALA A 1 280 ? 18.048 5.200 -20.543 1.00 94.75 280 ALA A C 1
ATOM 2199 O O . ALA A 1 280 ? 19.073 5.118 -21.218 1.00 94.75 280 ALA A O 1
ATOM 2200 N N . GLU A 1 281 ? 17.804 6.269 -19.775 1.00 96.50 281 GLU A N 1
ATOM 2201 C CA . GLU A 1 281 ? 18.691 7.437 -19.727 1.00 96.50 281 GLU A CA 1
ATOM 2202 C C . GLU A 1 281 ? 20.089 7.068 -19.197 1.00 96.50 281 GLU A C 1
ATOM 2204 O O . GLU A 1 281 ? 20.237 6.511 -18.101 1.00 96.50 281 GLU A O 1
ATOM 2209 N N . LEU A 1 282 ? 21.122 7.367 -19.990 1.00 94.31 282 LEU A N 1
ATOM 2210 C CA . LEU A 1 282 ? 22.517 7.080 -19.661 1.00 94.31 282 LEU A CA 1
ATOM 2211 C C . LEU A 1 282 ? 23.055 8.067 -18.617 1.00 94.31 282 LEU A C 1
ATOM 2213 O O . LEU A 1 282 ? 22.698 9.240 -18.609 1.00 94.31 282 LEU A O 1
ATOM 2217 N N . GLY A 1 283 ? 23.953 7.593 -17.750 1.00 94.50 283 GLY A N 1
ATOM 2218 C CA . GLY A 1 283 ? 24.640 8.434 -16.762 1.00 94.50 283 GLY A CA 1
ATOM 2219 C C . GLY A 1 283 ? 23.861 8.712 -15.472 1.00 94.50 283 GLY A C 1
ATOM 2220 O O . GLY A 1 283 ? 24.421 9.321 -14.565 1.00 94.50 283 GLY A O 1
ATOM 2221 N N . LEU A 1 284 ? 22.615 8.239 -15.345 1.00 96.25 284 LEU A N 1
ATOM 2222 C CA . LEU A 1 284 ? 21.872 8.334 -14.088 1.00 96.25 284 LEU A CA 1
ATOM 2223 C C . LEU A 1 284 ? 22.297 7.257 -13.085 1.00 96.25 284 LEU A C 1
ATOM 2225 O O . LEU A 1 284 ? 22.286 6.063 -13.396 1.00 96.25 284 LEU A O 1
ATOM 2229 N N . THR A 1 285 ? 22.577 7.671 -11.849 1.00 96.62 285 THR A N 1
ATOM 2230 C CA . THR A 1 285 ? 22.727 6.745 -10.718 1.00 96.62 285 THR A CA 1
ATOM 2231 C C . THR A 1 285 ? 21.381 6.139 -10.317 1.00 96.62 285 THR A C 1
ATOM 2233 O O . THR A 1 285 ? 20.313 6.653 -10.663 1.00 96.62 285 THR A O 1
ATOM 2236 N N . ARG A 1 286 ? 21.409 5.059 -9.525 1.00 95.19 286 ARG A N 1
ATOM 2237 C CA . ARG A 1 286 ? 20.197 4.431 -8.976 1.00 95.19 286 ARG A CA 1
ATOM 2238 C C . ARG A 1 286 ? 19.330 5.442 -8.216 1.00 95.19 286 ARG A C 1
ATOM 2240 O O . ARG A 1 286 ? 18.124 5.502 -8.429 1.00 95.19 286 ARG A O 1
ATOM 2247 N N . GLU A 1 287 ? 19.938 6.269 -7.372 1.00 95.31 287 GLU A N 1
ATOM 2248 C CA . GLU A 1 287 ? 19.256 7.296 -6.576 1.00 95.31 287 GLU A CA 1
ATOM 2249 C C . GLU A 1 287 ? 18.625 8.371 -7.465 1.00 95.31 287 GLU A C 1
ATOM 2251 O O . GLU A 1 287 ? 17.485 8.766 -7.235 1.00 95.31 287 GLU A O 1
ATOM 2256 N N . GLN A 1 288 ? 19.325 8.804 -8.518 1.00 96.50 288 GLN A N 1
ATOM 2257 C CA . GLN A 1 288 ? 18.785 9.771 -9.475 1.00 96.50 288 GLN A CA 1
ATOM 2258 C C . GLN A 1 288 ? 17.588 9.199 -10.243 1.00 96.50 288 GLN A C 1
ATOM 2260 O O . GLN A 1 288 ? 16.608 9.910 -10.462 1.00 96.50 288 GLN A O 1
ATOM 2265 N N . ARG A 1 289 ? 17.623 7.908 -10.600 1.00 97.12 289 ARG A N 1
ATOM 2266 C CA . ARG A 1 289 ? 16.471 7.213 -11.196 1.00 97.12 289 ARG A CA 1
ATOM 2267 C C . ARG A 1 289 ? 15.288 7.168 -10.231 1.00 97.12 289 ARG A C 1
ATOM 2269 O O . ARG A 1 289 ? 14.172 7.471 -10.641 1.00 97.12 289 ARG A O 1
ATOM 2276 N N . ILE A 1 290 ? 15.528 6.862 -8.953 1.00 96.19 290 ILE A N 1
ATOM 2277 C CA . ILE A 1 290 ? 14.485 6.856 -7.915 1.00 96.19 290 ILE A CA 1
ATOM 2278 C C . ILE A 1 290 ? 13.843 8.241 -7.782 1.00 96.19 290 ILE A C 1
ATOM 2280 O O . ILE A 1 290 ? 12.618 8.342 -7.791 1.00 96.19 290 ILE A O 1
ATOM 2284 N N . GLU A 1 291 ? 14.637 9.309 -7.691 1.00 95.00 291 GLU A N 1
ATOM 2285 C CA . GLU A 1 291 ? 14.098 10.669 -7.573 1.00 95.00 291 GLU A CA 1
ATOM 2286 C C . GLU A 1 291 ? 13.307 11.090 -8.815 1.00 95.00 291 GLU A C 1
ATOM 2288 O O . GLU A 1 291 ? 12.208 11.631 -8.675 1.00 95.00 291 GLU A O 1
ATOM 2293 N N . LYS A 1 292 ? 13.803 10.783 -10.024 1.00 95.62 292 LYS A N 1
ATOM 2294 C CA . LYS A 1 292 ? 13.078 11.066 -11.272 1.00 95.62 292 LYS A CA 1
ATOM 2295 C C . LYS A 1 292 ? 11.765 10.295 -11.359 1.00 95.62 292 LYS A C 1
ATOM 2297 O O . LYS A 1 292 ? 10.727 10.903 -11.599 1.00 95.62 292 LYS A O 1
ATOM 2302 N N . ILE A 1 293 ? 11.768 8.983 -11.100 1.00 93.50 293 ILE A N 1
ATOM 2303 C CA . ILE A 1 293 ? 10.532 8.183 -11.122 1.00 93.50 293 ILE A CA 1
ATOM 2304 C C . ILE A 1 293 ? 9.560 8.689 -10.063 1.00 93.50 293 ILE A C 1
ATOM 2306 O O . ILE A 1 293 ? 8.383 8.864 -10.357 1.00 93.50 293 ILE A O 1
ATOM 2310 N N . LYS A 1 294 ? 10.023 8.991 -8.848 1.00 91.56 294 LYS A N 1
ATOM 2311 C CA . LYS A 1 294 ? 9.181 9.565 -7.795 1.00 91.56 294 LYS A CA 1
ATOM 2312 C C . LYS A 1 294 ? 8.528 10.880 -8.235 1.00 91.56 294 LYS A C 1
ATOM 2314 O O . LYS A 1 294 ? 7.337 11.067 -7.980 1.00 91.56 294 LYS A O 1
ATOM 2319 N N . ALA A 1 295 ? 9.298 11.783 -8.840 1.00 89.94 295 ALA A N 1
ATOM 2320 C CA . ALA A 1 295 ? 8.838 13.113 -9.227 1.00 89.94 295 ALA A CA 1
ATOM 2321 C C . ALA A 1 295 ? 7.907 13.085 -10.449 1.00 89.94 295 ALA A C 1
ATOM 2323 O O . ALA A 1 295 ? 6.859 13.723 -10.430 1.00 89.94 295 ALA A O 1
ATOM 2324 N N . GLU A 1 296 ? 8.269 12.330 -11.486 1.00 89.50 296 GLU A N 1
ATOM 2325 C CA . GLU A 1 296 ? 7.590 12.360 -12.787 1.00 89.50 296 GLU A CA 1
ATOM 2326 C C . GLU A 1 296 ? 6.474 11.315 -12.923 1.00 89.50 296 GLU A C 1
ATOM 2328 O O . GLU A 1 296 ? 5.579 11.485 -13.746 1.00 89.50 296 GLU A O 1
ATOM 2333 N N . VAL A 1 297 ? 6.512 10.237 -12.131 1.00 87.00 297 VAL A N 1
ATOM 2334 C CA . VAL A 1 297 ? 5.605 9.083 -12.280 1.00 87.00 297 VAL A CA 1
ATOM 2335 C C . VAL A 1 297 ? 4.909 8.739 -10.959 1.00 87.00 297 VAL A C 1
ATOM 2337 O O . VAL A 1 297 ? 3.687 8.639 -10.886 1.00 87.00 297 VAL A O 1
ATOM 2340 N N . GLY A 1 298 ? 5.674 8.606 -9.877 1.00 80.75 298 GLY A N 1
ATOM 2341 C CA . GLY A 1 298 ? 5.232 8.083 -8.585 1.00 80.75 298 GLY A CA 1
ATOM 2342 C C . GLY A 1 298 ? 4.439 9.049 -7.706 1.00 80.75 298 GLY A C 1
ATOM 2343 O O . GLY A 1 298 ? 4.170 8.709 -6.553 1.00 80.75 298 GLY A O 1
ATOM 2344 N N . ARG A 1 299 ? 4.093 10.250 -8.197 1.00 81.56 299 ARG A N 1
ATOM 2345 C CA . ARG A 1 299 ? 3.372 11.302 -7.447 1.00 81.56 299 ARG A CA 1
ATOM 2346 C C . ARG A 1 299 ? 4.000 11.607 -6.080 1.00 81.56 299 ARG A C 1
ATOM 2348 O O . ARG A 1 299 ? 3.304 11.760 -5.078 1.00 81.56 299 ARG A O 1
ATOM 2355 N N . GLY A 1 300 ? 5.329 11.636 -6.017 1.00 82.31 300 GLY A N 1
ATOM 2356 C CA . GLY A 1 300 ? 6.071 11.900 -4.785 1.00 82.31 300 GLY A CA 1
ATOM 2357 C C . GLY A 1 300 ? 6.265 10.691 -3.861 1.00 82.31 300 GLY A C 1
ATOM 2358 O O . GLY A 1 300 ? 6.880 10.852 -2.807 1.00 82.31 300 GLY A O 1
ATOM 2359 N N . ARG A 1 301 ? 5.814 9.486 -4.240 1.00 84.12 301 ARG A N 1
ATOM 2360 C CA . ARG A 1 301 ? 5.969 8.261 -3.437 1.00 84.12 301 ARG A CA 1
ATOM 2361 C C . ARG A 1 301 ? 7.278 7.537 -3.743 1.00 84.12 301 ARG A C 1
ATOM 2363 O O . ARG A 1 301 ? 7.496 7.072 -4.862 1.00 84.12 301 ARG A O 1
ATOM 2370 N N . TYR A 1 302 ? 8.131 7.404 -2.731 1.00 89.44 302 TYR A N 1
ATOM 2371 C CA . TYR A 1 302 ? 9.396 6.676 -2.844 1.00 89.44 302 TYR A CA 1
ATOM 2372 C C . TYR A 1 302 ? 9.199 5.173 -2.988 1.00 89.44 302 TYR A C 1
ATOM 2374 O O . TYR A 1 302 ? 9.990 4.523 -3.660 1.00 89.44 302 TYR A O 1
ATOM 2382 N N . GLU A 1 303 ? 8.157 4.616 -2.377 1.00 89.06 303 GLU A N 1
ATOM 2383 C CA . GLU A 1 303 ? 7.894 3.181 -2.360 1.00 89.06 303 GLU A CA 1
ATOM 2384 C C . GLU A 1 303 ? 7.746 2.641 -3.775 1.00 89.06 303 GLU A C 1
ATOM 2386 O O . GLU A 1 303 ? 8.372 1.646 -4.118 1.00 89.06 303 GLU A O 1
ATOM 2391 N N . PHE A 1 304 ? 6.970 3.351 -4.593 1.00 90.38 304 PHE A N 1
ATOM 2392 C CA . PHE A 1 304 ? 6.775 3.016 -5.992 1.00 90.38 304 PHE A CA 1
ATOM 2393 C C . PHE A 1 304 ? 8.079 3.121 -6.785 1.00 90.38 304 PHE A C 1
ATOM 2395 O O . PHE A 1 304 ? 8.442 2.191 -7.496 1.00 90.38 304 PHE A O 1
ATOM 2402 N N . ALA A 1 305 ? 8.803 4.233 -6.640 1.00 93.31 305 ALA A N 1
ATOM 2403 C CA . ALA A 1 305 ? 10.044 4.445 -7.373 1.00 93.31 305 ALA A CA 1
ATOM 2404 C C . ALA A 1 305 ? 11.112 3.399 -7.027 1.00 93.31 305 ALA A C 1
ATOM 2406 O O . ALA A 1 305 ? 11.789 2.896 -7.916 1.00 93.31 305 ALA A O 1
ATOM 2407 N N . LEU A 1 306 ? 11.225 3.039 -5.749 1.00 94.25 306 LEU A N 1
ATOM 2408 C CA . LEU A 1 306 ? 12.111 1.979 -5.283 1.00 94.25 306 LEU A CA 1
ATOM 2409 C C . LEU A 1 306 ? 11.729 0.622 -5.873 1.00 94.25 306 LEU A C 1
ATOM 2411 O O . LEU A 1 306 ? 12.596 -0.070 -6.393 1.00 94.25 306 LEU A O 1
ATOM 2415 N N . ASP A 1 307 ? 10.444 0.264 -5.820 1.00 94.50 307 ASP A N 1
ATOM 2416 C CA . ASP A 1 307 ? 9.963 -1.012 -6.349 1.00 94.50 307 ASP A CA 1
ATOM 2417 C C . ASP A 1 307 ? 10.228 -1.128 -7.856 1.00 94.50 307 ASP A C 1
ATOM 2419 O O . ASP A 1 307 ? 10.732 -2.154 -8.298 1.00 94.50 307 ASP A O 1
ATOM 2423 N N . VAL A 1 308 ? 9.964 -0.067 -8.630 1.00 94.56 308 VAL A N 1
ATOM 2424 C CA . VAL A 1 308 ? 10.259 -0.040 -10.071 1.00 94.56 308 VAL A CA 1
ATOM 2425 C C . VAL A 1 308 ? 11.752 -0.157 -10.331 1.00 94.56 308 VAL A C 1
ATOM 2427 O O . VAL A 1 308 ? 12.155 -1.017 -11.099 1.00 94.56 308 VAL A O 1
ATOM 2430 N N . VAL A 1 309 ? 12.590 0.675 -9.706 1.00 96.00 309 VAL A N 1
ATOM 2431 C CA . VAL A 1 309 ? 14.036 0.664 -9.986 1.00 96.00 309 VAL A CA 1
ATOM 2432 C C . VAL A 1 309 ? 14.674 -0.680 -9.632 1.00 96.00 309 VAL A C 1
ATOM 2434 O O . VAL A 1 309 ? 15.557 -1.134 -10.357 1.00 96.00 309 VAL A O 1
ATOM 2437 N N . ASP A 1 310 ? 14.224 -1.329 -8.557 1.00 95.25 310 ASP A N 1
ATOM 2438 C CA . ASP A 1 310 ? 14.805 -2.594 -8.097 1.00 95.25 310 ASP A CA 1
ATOM 2439 C C . ASP A 1 310 ? 14.328 -3.820 -8.897 1.00 95.25 310 ASP A C 1
ATOM 2441 O O . ASP A 1 310 ? 15.018 -4.845 -8.896 1.00 95.25 310 ASP A O 1
ATOM 2445 N N . ASN A 1 311 ? 13.189 -3.715 -9.592 1.00 96.44 311 ASN A N 1
ATOM 2446 C CA . ASN A 1 311 ? 12.544 -4.821 -10.313 1.00 96.44 311 ASN A CA 1
ATOM 2447 C C . ASN A 1 311 ? 12.333 -4.560 -11.812 1.00 96.44 311 ASN A C 1
ATOM 2449 O O . ASN A 1 311 ? 11.673 -5.341 -12.487 1.00 96.44 311 ASN A O 1
ATOM 2453 N N . TYR A 1 312 ? 12.875 -3.468 -12.350 1.00 95.25 312 TYR A N 1
ATOM 2454 C CA . TYR A 1 312 ? 12.666 -3.096 -13.744 1.00 95.25 312 TYR A CA 1
ATOM 2455 C C . TYR A 1 312 ? 13.208 -4.156 -14.711 1.00 95.25 312 TYR A C 1
ATOM 2457 O O . TYR A 1 312 ? 14.415 -4.409 -14.763 1.00 95.25 312 TYR A O 1
ATOM 2465 N N . ASP A 1 313 ? 12.313 -4.689 -15.540 1.00 93.25 313 ASP A N 1
ATOM 2466 C CA . ASP A 1 313 ? 12.633 -5.501 -16.709 1.00 93.25 313 ASP A CA 1
ATOM 2467 C C . ASP A 1 313 ? 12.119 -4.805 -17.989 1.00 93.25 313 ASP A C 1
ATOM 2469 O O . ASP A 1 313 ? 10.905 -4.685 -18.185 1.00 93.25 313 ASP A O 1
ATOM 2473 N N . PRO A 1 314 ? 13.006 -4.376 -18.911 1.00 91.19 314 PRO A N 1
ATOM 2474 C CA . PRO A 1 314 ? 12.594 -3.781 -20.180 1.00 91.19 314 PRO A CA 1
ATOM 2475 C C . PRO A 1 314 ? 11.607 -4.634 -20.989 1.00 91.19 314 PRO A C 1
ATOM 2477 O O . PRO A 1 314 ? 10.854 -4.082 -21.787 1.00 91.19 314 PRO A O 1
ATOM 2480 N N . ALA A 1 315 ? 11.632 -5.964 -20.856 1.00 90.31 315 ALA A N 1
ATOM 2481 C CA . ALA A 1 315 ? 10.724 -6.847 -21.582 1.00 90.31 315 ALA A CA 1
ATOM 2482 C C . ALA A 1 315 ? 9.283 -6.745 -21.063 1.00 90.31 315 ALA A C 1
ATOM 2484 O O . ALA A 1 315 ? 8.354 -6.708 -21.867 1.00 90.31 315 ALA A O 1
ATOM 2485 N N . GLU A 1 316 ? 9.099 -6.644 -19.747 1.00 89.69 316 GLU A N 1
ATOM 2486 C CA . GLU A 1 316 ? 7.785 -6.470 -19.119 1.00 89.69 316 GLU A CA 1
ATOM 2487 C C . GLU A 1 316 ? 7.194 -5.086 -19.410 1.00 89.69 316 GLU A C 1
ATOM 2489 O O . GLU A 1 316 ? 5.994 -4.936 -19.640 1.00 89.69 316 GLU A O 1
ATOM 2494 N N . TRP A 1 317 ? 8.053 -4.064 -19.424 1.00 87.81 317 TRP A N 1
ATOM 2495 C CA . TRP A 1 317 ? 7.652 -2.670 -19.603 1.00 87.81 317 TRP A CA 1
ATOM 2496 C C . TRP A 1 317 ? 7.495 -2.251 -21.075 1.00 87.81 317 TRP A C 1
ATOM 2498 O O . TRP A 1 317 ? 6.986 -1.161 -21.360 1.00 87.81 317 TRP A O 1
ATOM 2508 N N . LYS A 1 318 ? 7.871 -3.115 -22.028 1.00 81.88 318 LYS A N 1
ATOM 2509 C CA . LYS A 1 318 ? 7.469 -3.019 -23.440 1.00 81.88 318 LYS A CA 1
ATOM 2510 C C . LYS A 1 318 ? 6.027 -3.499 -23.582 1.00 81.88 318 LYS A C 1
ATOM 2512 O O . LYS A 1 318 ? 5.752 -4.610 -24.031 1.00 81.88 318 LYS A O 1
ATOM 2517 N N . LEU A 1 319 ? 5.098 -2.649 -23.171 1.00 62.78 319 LEU A N 1
ATOM 2518 C CA . LEU A 1 319 ? 3.676 -2.866 -23.407 1.00 62.78 319 LEU A CA 1
ATOM 2519 C C . LEU A 1 319 ? 3.460 -2.906 -24.924 1.00 62.78 319 LEU A C 1
ATOM 2521 O O . LEU A 1 319 ? 3.873 -1.983 -25.623 1.00 62.78 319 LEU A O 1
ATOM 2525 N N . LYS A 1 320 ? 2.906 -4.011 -25.437 1.00 58.72 320 LYS A N 1
ATOM 2526 C CA . LYS A 1 320 ? 2.576 -4.128 -26.861 1.00 58.72 320 LYS A CA 1
ATOM 2527 C C . LYS A 1 320 ? 1.524 -3.068 -27.188 1.00 58.72 320 LYS A C 1
ATOM 2529 O O . LYS A 1 320 ? 0.489 -3.047 -26.523 1.00 58.72 320 LYS A O 1
ATOM 2534 N N . GLU A 1 321 ? 1.849 -2.198 -28.143 1.00 51.22 321 GLU A N 1
ATOM 2535 C CA . GLU A 1 321 ? 0.918 -1.236 -28.750 1.00 51.22 321 GLU A CA 1
ATOM 2536 C C . GLU A 1 321 ? -0.298 -1.939 -29.365 1.00 51.22 321 GLU A C 1
ATOM 2538 O O . GLU A 1 321 ? -0.131 -3.070 -29.889 1.00 51.22 321 GLU A O 1
#

Sequence (321 aa):
MKIKILHVELILVCLFFAGTVCREAFAQGTSDKKSEAGPDVRGQNGKEAKDARLPWEKETGLKQHMMLTRIKGSRKIDIHPVKQAEGITTGLVIAYGHVISPPYKFEYQGKKLFVNGVQVRPSLVLEREPRQLLPLLTRGQAEATFKGTQIQRAAQELYSSGLKTKPLKEVQAEIVALVMKSTDVFLRAEWISDRALNAKEVVSGAVSEMRFSADPPVELTPKESQRREEENARWENEELTSRMRRVLGAGHCWIFLSQGTAGDQGEFGIFGPKVNQIMAELGLTREQRIEKIKAEVGRGRYEFALDVVDNYDPAEWKLKE

Foldseek 3Di:
DDDDDDDDDDDDDDPPDDDDDDDDDDDDDDDDDDDDDDDDPPDDDPPPPPPPDDPLNPDDDPVSVQVQAPQVDALADDDDAAADPDAQQFAWEAALQFTDHDPWDWDDDQLFIDTSNHTQPQFPLNVPPDPPDRVPLPPLRVVLVVVVVVLLLVLQVLQQVVVVPHPLVVSVVVSQVSLVVPVSFFDHWDDPDSFWIFTQGPRPSDTDIRGYDNHRPPPDDPVRVVVVVSVVSVVVVVVVVVVVCVQRNVRFYWYRFNSRDTDTQGHDPQALVQLVVLVPDPPDDLVNQLVSCCVRPVVNDSRNSSSNSSHPDPVRSPDPD